Protein AF-A0AAV3XMI7-F1 (afdb_monomer_lite)

Organism: NCBI:txid2530354

Radius of gyration: 26.61 Å; chains: 1; bounding box: 62×33×85 Å

Foldseek 3Di:
DEAEDDAEDEEEQDEWEWEQEAEQWTWIDPDPVTYIYHRYQEYEYHQEEYEYEYAAPHDRQHAYEPDHYAYEDEDQRYQEEEEAEPQRNNYYPHAEYEHYPNYAYEYEEHQDEWEFEADEEQWTDIPNRHTYHRHLEYEYHAEEYEYAYAEPHDRPHAYEPDHYAYEDEQQNYQEEAEAEPQPNRYYNHAEYEHYPNYAYEYEYDLDAWEWEQADEQWTDIPVGHIYHPHQHYEQPAEEYEHADAPPHPRQHEYENDHYQYEDEAQRDQEEDEDEPQRHNHHDHNYYHHHPNYHYHYRYPPPPDD

pLDDT: mean 91.37, std 9.96, range [35.78, 98.81]

Secondary structure (DSSP, 8-state):
-EEE--SEEE--SS-EEEEEEETTEEEE-SSTT-EEEES--EEE--SS-EEEEEPTT----S-EE--SS--EEE-TT--S-EEEETTTS-EES--EEE--SSS-EEEEPPSS-EEEEEEETTEEEETTTEEEES--EEE--SS-EEEEEPTT----S-EE--SS--EEE-TT--S-EEEEGGG--EES--EEE--SSS-EEEE--SS--EEEEEETTEEEETTTEEEES--EEEEESS--EEEE-SS----S-EEEESS--EEE-TT--S-EEEETTT----S--EEE--SSS-EEEE-------

Sequence (305 aa):
MNIAGGATLVGSNRNADWTITGSNSGSIGGYPNGFTFNNIENLRGGTLDDNFVFNDGANWQGTIDGNRGTDTLNYSNFTSNLTVDLAALGATGIETVIGTTNATSTLIGSNTNNTWNLTGTNSGTVNNTLSFRNFQNLVGGTLDDNFVFNDGVNWGGTIAGNTGTDTLDYSAFTTALTVDISALGATGIELVIGTTNATSTLIGGNTNNTWNLAITNGVTLNNTLNFIQFQNLIGKLLDDNFICRNPMNWSGLIDGNIGNDTLDYSAFTIPVTIDLSTLNAVIIETIVGTNNATITLIAPDFNNT

Structure (mmCIF, N/CA/C/O backbone):
data_AF-A0AAV3XMI7-F1
#
_entry.id   AF-A0AAV3XMI7-F1
#
loop_
_atom_site.group_PDB
_atom_site.id
_atom_site.type_symbol
_atom_site.label_atom_id
_atom_site.label_alt_id
_atom_site.label_comp_id
_atom_site.label_asym_id
_atom_site.label_entity_id
_atom_site.label_seq_id
_atom_site.pdbx_PDB_ins_code
_atom_site.Cartn_x
_atom_site.Cartn_y
_atom_site.Cartn_z
_atom_site.occupancy
_atom_site.B_iso_or_equiv
_atom_site.auth_seq_id
_atom_site.auth_comp_id
_atom_site.auth_asym_id
_atom_site.auth_atom_id
_atom_site.pdbx_PDB_model_num
ATOM 1 N N . MET A 1 1 ? 25.914 4.568 -33.898 1.00 73.00 1 MET A N 1
ATOM 2 C CA . MET A 1 1 ? 25.368 3.338 -34.525 1.00 73.00 1 MET A CA 1
ATOM 3 C C . MET A 1 1 ? 23.904 3.241 -34.138 1.00 73.00 1 MET A C 1
ATOM 5 O O . MET A 1 1 ? 23.570 3.569 -33.008 1.00 73.00 1 MET A O 1
ATOM 9 N N . ASN A 1 2 ? 23.053 2.905 -35.105 1.00 81.75 2 ASN A N 1
ATOM 10 C CA . ASN A 1 2 ? 21.613 2.758 -34.920 1.00 81.75 2 ASN A CA 1
ATOM 11 C C . ASN A 1 2 ? 21.277 1.279 -35.106 1.00 81.75 2 ASN A C 1
ATOM 13 O O . ASN A 1 2 ? 21.675 0.702 -36.120 1.00 81.75 2 ASN A O 1
ATOM 17 N N . ILE A 1 3 ? 20.591 0.685 -34.136 1.00 80.88 3 ILE A N 1
ATOM 18 C CA . ILE A 1 3 ? 20.108 -0.693 -34.224 1.00 80.88 3 ILE A CA 1
ATOM 19 C C . ILE A 1 3 ? 18.628 -0.625 -34.597 1.00 80.88 3 ILE A C 1
ATOM 21 O O . ILE A 1 3 ? 17.844 0.028 -33.910 1.00 80.88 3 ILE A O 1
ATOM 25 N N . ALA A 1 4 ? 18.256 -1.253 -35.709 1.00 79.81 4 ALA A N 1
ATOM 26 C CA . ALA A 1 4 ? 16.889 -1.246 -36.212 1.00 79.81 4 ALA A CA 1
ATOM 27 C C . ALA A 1 4 ? 16.410 -2.675 -36.466 1.00 79.81 4 ALA A C 1
ATOM 29 O O . ALA A 1 4 ? 17.061 -3.419 -37.203 1.00 79.81 4 ALA A O 1
ATOM 30 N N . GLY A 1 5 ? 15.256 -3.016 -35.893 1.00 73.69 5 GLY A N 1
ATOM 31 C CA . GLY A 1 5 ? 14.672 -4.351 -35.980 1.00 73.69 5 GLY A CA 1
ATOM 32 C C . GLY A 1 5 ? 15.349 -5.366 -35.056 1.00 73.69 5 GLY A C 1
ATOM 33 O O . GLY A 1 5 ? 16.533 -5.264 -34.739 1.00 73.69 5 GLY A O 1
ATOM 34 N N . GLY A 1 6 ? 14.577 -6.363 -34.632 1.00 75.75 6 GLY A N 1
ATOM 35 C CA . GLY A 1 6 ? 15.030 -7.435 -33.750 1.00 75.75 6 GLY A CA 1
ATOM 36 C C . GLY A 1 6 ? 14.069 -7.657 -32.588 1.00 75.75 6 GLY A C 1
ATOM 37 O O . GLY A 1 6 ? 13.466 -6.718 -32.078 1.00 75.75 6 GLY A O 1
ATOM 38 N N . ALA A 1 7 ? 13.942 -8.915 -32.165 1.00 86.69 7 ALA A N 1
ATOM 39 C CA . ALA A 1 7 ? 13.085 -9.262 -31.038 1.00 86.69 7 ALA A CA 1
ATOM 40 C C . ALA A 1 7 ? 13.683 -8.784 -29.706 1.00 86.69 7 ALA A C 1
ATOM 42 O O . ALA A 1 7 ? 12.954 -8.278 -28.865 1.00 86.69 7 ALA A O 1
ATOM 43 N N . THR A 1 8 ? 15.000 -8.905 -29.503 1.00 94.00 8 THR A N 1
ATOM 44 C CA . THR A 1 8 ? 15.641 -8.577 -28.219 1.00 94.00 8 THR A CA 1
ATOM 45 C C . THR A 1 8 ? 16.960 -7.845 -28.422 1.00 94.00 8 THR A C 1
ATOM 47 O O . THR A 1 8 ? 17.812 -8.307 -29.183 1.00 94.00 8 THR A O 1
ATOM 50 N N . LEU A 1 9 ? 17.154 -6.740 -27.700 1.00 94.06 9 LEU A N 1
ATOM 51 C CA . LEU A 1 9 ? 18.440 -6.059 -27.576 1.00 94.06 9 LEU A CA 1
ATOM 52 C C . LEU A 1 9 ? 19.063 -6.375 -26.217 1.00 94.06 9 LEU A C 1
ATOM 54 O O . LEU A 1 9 ? 18.437 -6.155 -25.185 1.00 94.06 9 LEU A O 1
ATOM 58 N N . VAL A 1 10 ? 20.294 -6.885 -26.234 1.00 93.75 10 VAL A N 1
ATOM 59 C CA . VAL A 1 10 ? 21.039 -7.276 -25.031 1.00 93.75 10 VAL A CA 1
ATOM 60 C C . VAL A 1 10 ? 22.142 -6.255 -24.747 1.00 93.75 10 VAL A C 1
ATOM 62 O O . VAL A 1 10 ? 22.922 -5.920 -25.643 1.00 93.75 10 VAL A O 1
ATOM 65 N N . GLY A 1 11 ? 22.198 -5.769 -23.509 1.00 91.12 11 GLY A N 1
ATOM 66 C CA . GLY A 1 11 ? 23.229 -4.874 -22.995 1.00 91.12 11 GLY A CA 1
ATOM 67 C C . GLY A 1 11 ? 24.601 -5.530 -22.896 1.00 91.12 11 GLY A C 1
ATOM 68 O O . GLY A 1 11 ? 24.750 -6.749 -22.968 1.00 91.12 11 GLY A O 1
ATOM 69 N N . SER A 1 12 ? 25.639 -4.711 -22.723 1.00 88.81 12 SER A N 1
ATOM 70 C CA . SER A 1 12 ? 26.963 -5.235 -22.377 1.00 88.81 12 SER A CA 1
ATOM 71 C C . SER A 1 12 ? 27.066 -5.484 -20.874 1.00 88.81 12 SER A C 1
ATOM 73 O O . SER A 1 12 ? 26.299 -4.937 -20.097 1.00 88.81 12 SER A O 1
ATOM 75 N N . ASN A 1 13 ? 28.048 -6.281 -20.452 1.00 92.00 13 ASN A N 1
ATOM 76 C CA . ASN A 1 13 ? 28.285 -6.638 -19.048 1.00 92.00 13 ASN A CA 1
ATOM 77 C C . ASN A 1 13 ? 28.911 -5.478 -18.241 1.00 92.00 13 ASN A C 1
ATOM 79 O O . ASN A 1 13 ? 30.045 -5.583 -17.766 1.00 92.00 13 ASN A O 1
ATOM 83 N N . ARG A 1 14 ? 28.212 -4.342 -18.171 1.00 91.69 14 ARG A N 1
ATOM 84 C CA . ARG A 1 14 ? 28.596 -3.068 -17.545 1.00 91.69 14 ARG A CA 1
ATOM 85 C C . ARG A 1 14 ? 27.348 -2.352 -17.058 1.00 91.69 14 ARG A C 1
ATOM 87 O O . ARG A 1 14 ? 26.288 -2.582 -17.620 1.00 91.69 14 ARG A O 1
ATOM 94 N N . ASN A 1 15 ? 27.513 -1.425 -16.117 1.00 93.06 15 ASN A N 1
ATOM 95 C CA . ASN A 1 15 ? 26.416 -0.544 -15.745 1.00 93.06 15 ASN A CA 1
ATOM 96 C C . ASN A 1 15 ? 25.952 0.249 -16.973 1.00 93.06 15 ASN A C 1
ATOM 98 O O . ASN A 1 15 ? 26.791 0.838 -17.671 1.00 93.06 15 ASN A O 1
ATOM 102 N N . ALA A 1 16 ? 24.648 0.270 -17.231 1.00 93.25 16 ALA A N 1
ATOM 103 C CA . ALA A 1 16 ? 24.088 0.943 -18.395 1.00 93.25 16 ALA A CA 1
ATOM 104 C C . ALA A 1 16 ? 22.789 1.682 -18.063 1.00 93.25 16 ALA A C 1
ATOM 106 O O . ALA A 1 16 ? 21.904 1.164 -17.390 1.00 93.25 16 ALA A O 1
ATOM 107 N N . ASP A 1 17 ? 22.666 2.895 -18.602 1.00 94.50 17 ASP A N 1
ATOM 108 C CA . ASP A 1 17 ? 21.430 3.672 -18.560 1.00 94.50 17 ASP A CA 1
ATOM 109 C C . ASP A 1 17 ? 20.680 3.495 -19.882 1.00 94.50 17 ASP A C 1
ATOM 111 O O . ASP A 1 17 ? 21.136 3.945 -20.937 1.00 94.50 17 ASP A O 1
ATOM 115 N N . TRP A 1 18 ? 19.519 2.857 -19.837 1.00 95.88 18 TRP A N 1
ATOM 116 C CA . TRP A 1 18 ? 18.627 2.690 -20.977 1.00 95.88 18 TRP A CA 1
ATOM 117 C C . TRP A 1 18 ? 17.570 3.786 -20.934 1.00 95.88 18 TRP A C 1
ATOM 119 O O . TRP A 1 18 ? 16.670 3.754 -20.106 1.00 95.88 18 TRP A O 1
ATOM 129 N N . THR A 1 19 ? 17.654 4.772 -21.821 1.00 96.44 19 THR A N 1
ATOM 130 C CA . THR A 1 19 ? 16.617 5.800 -21.958 1.00 96.44 19 THR A CA 1
ATOM 131 C C . THR A 1 19 ? 15.552 5.326 -22.934 1.00 96.44 19 THR A C 1
ATOM 133 O O . THR A 1 19 ? 15.797 5.242 -24.137 1.00 96.44 19 THR A O 1
ATOM 136 N N . ILE A 1 20 ? 14.361 5.045 -22.424 1.00 96.81 20 ILE A N 1
ATOM 137 C CA . ILE A 1 20 ? 13.195 4.616 -23.188 1.00 96.81 20 ILE A CA 1
ATOM 138 C C . ILE A 1 20 ? 12.395 5.862 -23.561 1.00 96.81 20 ILE A C 1
ATOM 140 O O . ILE A 1 20 ? 11.840 6.552 -22.706 1.00 96.81 20 ILE A O 1
ATOM 144 N N . THR A 1 21 ? 12.355 6.173 -24.855 1.00 94.81 21 THR A N 1
ATOM 145 C CA . THR A 1 21 ? 11.757 7.415 -25.376 1.00 94.81 21 THR A CA 1
ATOM 146 C C . THR A 1 21 ? 10.340 7.229 -25.906 1.00 94.81 21 THR A C 1
ATOM 148 O O . THR A 1 21 ? 9.654 8.205 -26.188 1.00 94.81 21 THR A O 1
ATOM 151 N N . GLY A 1 22 ? 9.913 5.984 -26.090 1.00 92.06 22 GLY A N 1
ATOM 152 C CA . GLY A 1 22 ? 8.641 5.625 -26.698 1.00 92.06 22 GLY A CA 1
ATOM 153 C C . GLY A 1 22 ? 8.560 4.121 -26.914 1.00 92.06 22 GLY A C 1
ATOM 154 O O . GLY A 1 22 ? 9.475 3.382 -26.542 1.00 92.06 22 GLY A O 1
ATOM 155 N N . SER A 1 23 ? 7.486 3.662 -27.546 1.00 91.19 23 SER A N 1
ATOM 156 C CA . SER A 1 23 ? 7.305 2.238 -27.824 1.00 91.19 23 SER A CA 1
ATOM 157 C C . SER A 1 23 ? 8.428 1.702 -28.708 1.00 91.19 23 SER A C 1
ATOM 159 O O . SER A 1 23 ? 8.693 2.234 -29.786 1.00 91.19 23 SER A O 1
ATOM 161 N N . ASN A 1 24 ? 9.090 0.645 -28.235 1.00 92.75 24 ASN A N 1
ATOM 162 C CA . ASN A 1 24 ? 10.130 -0.092 -28.952 1.00 92.75 24 ASN A CA 1
ATOM 163 C C . ASN A 1 24 ? 11.316 0.776 -29.420 1.00 92.75 24 ASN A C 1
ATOM 165 O O . ASN A 1 24 ? 11.987 0.450 -30.406 1.00 92.75 24 ASN A O 1
ATOM 169 N N . SER A 1 25 ? 11.566 1.905 -28.747 1.00 94.38 25 SER A N 1
ATOM 170 C CA . SER A 1 25 ? 12.594 2.877 -29.128 1.00 94.38 25 SER A CA 1
ATOM 171 C C . SER A 1 25 ? 13.290 3.498 -27.922 1.00 94.38 25 SER A C 1
ATOM 173 O O . SER A 1 25 ? 12.676 3.694 -26.869 1.00 94.38 25 SER A O 1
ATOM 175 N N . GLY A 1 26 ? 14.556 3.857 -28.097 1.00 95.25 26 GLY A N 1
ATOM 176 C CA . GLY A 1 26 ? 15.320 4.522 -27.056 1.00 95.25 26 GLY A CA 1
ATOM 177 C C . GLY A 1 26 ? 16.802 4.637 -27.370 1.00 95.25 26 GLY A C 1
ATOM 178 O O . GLY A 1 26 ? 17.240 4.537 -28.521 1.00 95.25 26 GLY A O 1
ATOM 179 N N . SER A 1 27 ? 17.588 4.845 -26.323 1.00 94.06 27 SER A N 1
ATOM 180 C CA . SER A 1 27 ? 19.044 4.887 -26.388 1.00 94.06 27 SER A CA 1
ATOM 181 C C . SER A 1 27 ? 19.690 4.221 -25.185 1.00 94.06 27 SER A C 1
ATOM 183 O O . SER A 1 27 ? 19.102 4.179 -24.112 1.00 94.06 27 SER A O 1
ATOM 185 N N . ILE A 1 28 ? 20.925 3.757 -25.353 1.00 92.56 28 ILE A N 1
ATOM 186 C CA . ILE A 1 28 ? 21.744 3.201 -24.275 1.00 92.56 28 ILE A CA 1
ATOM 187 C C . ILE A 1 28 ? 22.943 4.123 -24.037 1.00 92.56 28 ILE A C 1
ATOM 189 O O . ILE A 1 28 ? 23.732 4.387 -24.956 1.00 92.56 28 ILE A O 1
ATOM 193 N N . GLY A 1 29 ? 23.058 4.621 -22.808 1.00 86.19 29 GLY A N 1
ATOM 194 C CA . GLY A 1 29 ? 24.201 5.352 -22.269 1.00 86.19 29 GLY A CA 1
ATOM 195 C C . GLY A 1 29 ? 25.353 4.424 -21.863 1.00 86.19 29 GLY A C 1
ATOM 196 O O . GLY A 1 29 ? 25.328 3.224 -22.115 1.00 86.19 29 GLY A O 1
ATOM 197 N N . GLY A 1 30 ? 26.417 4.977 -21.274 1.00 73.12 30 GLY A N 1
ATOM 198 C CA . GLY A 1 30 ? 27.577 4.188 -20.815 1.00 73.12 30 GLY A CA 1
ATOM 199 C C . GLY A 1 30 ? 28.589 3.794 -21.906 1.00 73.12 30 GLY A C 1
ATOM 200 O O . GLY A 1 30 ? 29.635 3.215 -21.604 1.00 73.12 30 GLY A O 1
ATOM 201 N N . TYR A 1 31 ? 28.340 4.169 -23.166 1.00 72.19 31 TYR A N 1
ATOM 202 C CA . TYR A 1 31 ? 29.283 4.028 -24.283 1.00 72.19 31 TYR A CA 1
ATOM 203 C C . TYR A 1 31 ? 29.785 5.403 -24.748 1.00 72.19 31 TYR A C 1
ATOM 205 O O . TYR A 1 31 ? 28.991 6.344 -24.760 1.00 72.19 31 TYR A O 1
ATOM 213 N N . PRO A 1 32 ? 31.042 5.538 -25.226 1.00 71.56 32 PRO A N 1
ATOM 214 C CA . PRO A 1 32 ? 31.633 6.828 -25.613 1.00 71.56 32 PRO A CA 1
ATOM 215 C C . PRO A 1 32 ? 30.820 7.663 -26.611 1.00 71.56 32 PRO A C 1
ATOM 217 O O . PRO A 1 32 ? 30.981 8.875 -26.653 1.00 71.56 32 PRO A O 1
ATOM 220 N N . ASN A 1 33 ? 29.960 7.025 -27.411 1.00 73.25 33 ASN A N 1
ATOM 221 C CA . ASN A 1 33 ? 29.118 7.697 -28.401 1.00 73.25 33 ASN A CA 1
ATOM 222 C C . ASN A 1 33 ? 27.612 7.459 -28.197 1.00 73.25 33 ASN A C 1
ATOM 224 O O . ASN A 1 33 ? 26.825 7.968 -28.992 1.00 73.25 33 ASN A O 1
ATOM 228 N N . GLY A 1 34 ? 27.220 6.670 -27.185 1.00 76.38 34 GLY A N 1
ATOM 229 C CA . GLY A 1 34 ? 25.863 6.127 -27.052 1.00 76.38 34 GLY A CA 1
ATOM 230 C C . GLY A 1 34 ? 25.386 5.359 -28.295 1.00 76.38 34 GLY A C 1
ATOM 231 O O . GLY A 1 34 ? 25.993 5.403 -29.370 1.00 76.38 34 GLY A O 1
ATOM 232 N N . PHE A 1 35 ? 24.274 4.640 -28.177 1.00 86.25 35 PHE A N 1
ATOM 233 C CA . PHE A 1 35 ? 23.603 4.056 -29.343 1.00 86.25 35 PHE A CA 1
ATOM 234 C C . PHE A 1 35 ? 22.094 4.188 -29.207 1.00 86.25 35 PHE A C 1
ATOM 236 O O . PHE A 1 35 ? 21.560 4.044 -28.113 1.00 86.25 35 PHE A O 1
ATOM 243 N N . THR A 1 36 ? 21.418 4.463 -30.321 1.00 92.81 36 THR A N 1
ATOM 244 C CA . THR A 1 36 ? 19.954 4.489 -30.408 1.00 92.81 36 THR A CA 1
ATOM 245 C C . THR A 1 36 ? 19.443 3.152 -30.926 1.00 92.81 36 THR A C 1
ATOM 247 O O . THR A 1 36 ? 20.087 2.524 -31.775 1.00 92.81 36 THR A O 1
ATOM 250 N N . PHE A 1 37 ? 18.268 2.742 -30.464 1.00 93.38 37 PHE A N 1
ATOM 251 C CA . PHE A 1 37 ? 17.563 1.570 -30.960 1.00 93.38 37 PHE A CA 1
ATOM 252 C C . PHE A 1 37 ? 16.122 1.921 -31.332 1.00 93.38 37 PHE A C 1
ATOM 254 O O . PHE A 1 37 ? 15.498 2.774 -30.704 1.00 93.38 37 PHE A O 1
ATOM 261 N N . ASN A 1 38 ? 15.606 1.277 -32.378 1.00 94.06 38 ASN A N 1
ATOM 262 C CA . ASN A 1 38 ? 14.237 1.445 -32.866 1.00 94.06 38 ASN A CA 1
ATOM 263 C C . ASN A 1 38 ? 13.678 0.099 -33.337 1.00 94.06 38 ASN A C 1
ATOM 265 O O . ASN A 1 38 ? 14.414 -0.715 -33.902 1.00 94.06 38 ASN A O 1
ATOM 269 N N . ASN A 1 39 ? 12.369 -0.101 -33.179 1.00 93.56 39 ASN A N 1
ATOM 270 C CA . ASN A 1 39 ? 11.686 -1.358 -33.496 1.00 93.56 39 ASN A CA 1
ATOM 271 C C . ASN A 1 39 ? 12.336 -2.567 -32.796 1.00 93.56 39 ASN A C 1
ATOM 273 O O . ASN A 1 39 ? 12.554 -3.601 -33.426 1.00 93.56 39 ASN A O 1
ATOM 277 N N . ILE A 1 40 ? 12.682 -2.399 -31.516 1.00 94.75 40 ILE A N 1
ATOM 278 C CA . ILE A 1 40 ? 13.143 -3.472 -30.629 1.00 94.75 40 ILE A CA 1
ATOM 279 C C . ILE A 1 40 ? 12.030 -3.790 -29.645 1.00 94.75 40 ILE A C 1
ATOM 281 O O . ILE A 1 40 ? 11.604 -2.906 -28.911 1.00 94.75 40 ILE A O 1
ATOM 285 N N . GLU A 1 41 ? 11.572 -5.035 -29.629 1.00 93.38 41 GLU A N 1
ATOM 286 C CA . GLU A 1 41 ? 10.440 -5.439 -28.788 1.00 93.38 41 GLU A CA 1
ATOM 287 C C . GLU A 1 41 ? 10.858 -5.646 -27.329 1.00 93.38 41 GLU A C 1
ATOM 289 O O . GLU A 1 41 ? 10.179 -5.179 -26.424 1.00 93.38 41 GLU A O 1
ATOM 294 N N . ASN A 1 42 ? 11.997 -6.296 -27.088 1.00 94.75 42 ASN A N 1
ATOM 295 C CA . ASN A 1 42 ? 12.426 -6.697 -25.750 1.00 94.75 42 ASN A CA 1
ATOM 296 C C . ASN A 1 42 ? 13.809 -6.137 -25.410 1.00 94.75 42 ASN A C 1
ATOM 298 O O . ASN A 1 42 ? 14.704 -6.097 -26.260 1.00 94.75 42 ASN A O 1
ATOM 302 N N . LEU A 1 43 ? 14.009 -5.769 -24.148 1.00 95.88 43 LEU A N 1
ATOM 303 C CA . LEU A 1 43 ? 15.308 -5.357 -23.619 1.00 95.88 43 LEU A CA 1
ATOM 304 C C . LEU A 1 43 ? 15.820 -6.409 -22.646 1.00 95.88 43 LEU A C 1
ATOM 306 O O . LEU A 1 43 ? 15.054 -6.972 -21.866 1.00 95.88 43 LEU A O 1
ATOM 310 N N . ARG A 1 44 ? 17.126 -6.652 -22.684 1.00 96.38 44 ARG A N 1
ATOM 311 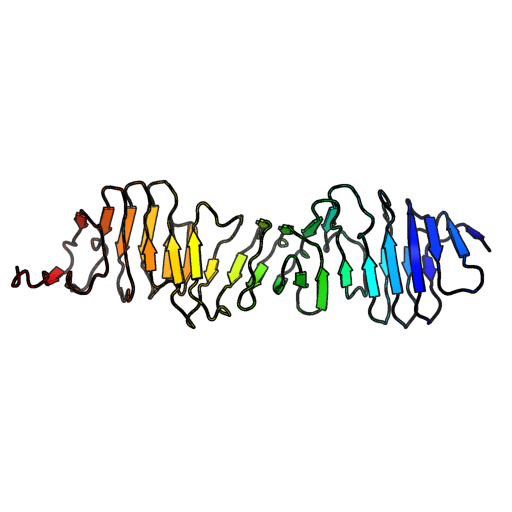C CA . ARG A 1 44 ? 17.824 -7.430 -21.670 1.00 96.38 44 ARG A CA 1
ATOM 312 C C . ARG A 1 44 ? 19.082 -6.693 -21.230 1.00 96.38 44 ARG A C 1
ATOM 314 O O . ARG A 1 44 ? 19.887 -6.314 -22.077 1.00 96.38 44 ARG A O 1
ATOM 321 N N . GLY A 1 45 ? 19.251 -6.527 -19.929 1.00 95.94 45 GLY A N 1
ATOM 322 C CA . GLY A 1 45 ? 20.438 -5.984 -19.289 1.00 95.94 45 GLY A CA 1
ATOM 323 C C . GLY A 1 45 ? 21.680 -6.863 -19.451 1.00 95.94 45 GLY A C 1
ATOM 324 O O . GLY A 1 45 ? 21.667 -7.947 -20.052 1.00 95.94 45 GLY A O 1
ATOM 325 N N . GLY A 1 46 ? 22.785 -6.352 -18.930 1.00 95.31 46 GLY A N 1
ATOM 326 C CA . GLY A 1 46 ? 24.072 -7.014 -18.845 1.00 95.31 46 GLY A CA 1
ATOM 327 C C . GLY A 1 46 ? 24.183 -7.946 -17.641 1.00 95.31 46 GLY A C 1
ATOM 328 O O . GLY A 1 46 ? 23.302 -8.749 -17.350 1.00 95.31 46 GLY A O 1
ATOM 329 N N . THR A 1 47 ? 25.345 -7.913 -16.988 1.00 96.44 47 THR A N 1
ATOM 330 C CA . THR A 1 47 ? 25.612 -8.663 -15.746 1.00 96.44 47 THR A CA 1
ATOM 331 C C . THR A 1 47 ? 25.902 -7.756 -14.550 1.00 96.44 47 THR A C 1
ATOM 333 O O . THR A 1 47 ? 26.371 -8.245 -13.521 1.00 96.44 47 THR A O 1
ATOM 336 N N . LEU A 1 48 ? 25.765 -6.449 -14.742 1.00 96.00 48 LEU A N 1
ATOM 337 C CA . LEU A 1 48 ? 25.971 -5.389 -13.761 1.00 96.00 48 LEU A CA 1
ATOM 338 C C . LEU A 1 48 ? 24.761 -4.454 -13.849 1.00 96.00 48 LEU A C 1
ATOM 340 O O . LEU A 1 48 ? 24.024 -4.542 -14.814 1.00 96.00 48 LEU A O 1
ATOM 344 N N . ASP A 1 49 ? 24.618 -3.549 -12.888 1.00 96.25 49 ASP A N 1
ATOM 345 C CA . ASP A 1 49 ? 23.419 -2.728 -12.686 1.00 96.25 49 ASP A CA 1
ATOM 346 C C . ASP A 1 49 ? 22.940 -1.967 -13.940 1.00 96.25 49 ASP A C 1
ATOM 348 O O . ASP A 1 49 ? 23.606 -1.044 -14.428 1.00 96.25 49 ASP A O 1
ATOM 352 N N . ASP A 1 50 ? 21.746 -2.299 -14.419 1.00 97.19 50 ASP A N 1
ATOM 353 C CA . ASP A 1 50 ? 21.057 -1.639 -15.519 1.00 97.19 50 ASP A CA 1
ATOM 354 C C . ASP A 1 50 ? 19.917 -0.741 -15.011 1.00 97.19 50 ASP A C 1
ATOM 356 O O . ASP A 1 50 ? 19.062 -1.129 -14.214 1.00 97.19 50 ASP A O 1
ATOM 360 N N . ASN A 1 51 ? 19.864 0.491 -15.510 1.00 97.06 51 ASN A N 1
ATOM 361 C CA . ASN A 1 51 ? 18.845 1.473 -15.153 1.00 97.06 51 ASN A CA 1
ATOM 362 C C . ASN A 1 51 ? 17.998 1.826 -16.382 1.00 97.06 51 ASN A C 1
ATOM 364 O O . ASN A 1 51 ? 18.440 2.541 -17.283 1.00 97.06 51 ASN A O 1
ATOM 368 N N . PHE A 1 52 ? 16.766 1.328 -16.416 1.00 97.75 52 PHE A N 1
ATOM 369 C CA . PHE A 1 52 ? 15.789 1.569 -17.472 1.00 97.75 52 PHE A CA 1
ATOM 370 C C . PHE A 1 52 ? 14.962 2.814 -17.147 1.00 97.75 52 PHE A C 1
ATOM 372 O O . PHE A 1 52 ? 13.986 2.764 -16.401 1.00 97.75 52 PHE A O 1
ATOM 379 N N . VAL A 1 53 ? 15.372 3.952 -17.702 1.00 97.69 53 VAL A N 1
ATOM 380 C CA . VAL A 1 53 ? 14.759 5.268 -17.502 1.00 97.69 53 VAL A CA 1
ATOM 381 C C . VAL A 1 53 ? 13.694 5.523 -18.558 1.00 97.69 53 VAL A C 1
ATOM 383 O O . VAL A 1 53 ? 14.000 5.661 -19.742 1.00 97.69 53 VAL A O 1
ATOM 386 N N . PHE A 1 54 ? 12.446 5.661 -18.131 1.00 97.56 54 PHE A N 1
ATOM 387 C CA . PHE A 1 54 ? 11.325 5.975 -19.005 1.00 97.56 54 PHE A CA 1
ATOM 388 C C . PHE A 1 54 ? 11.118 7.486 -19.074 1.00 97.56 54 PHE A C 1
ATOM 390 O O . PHE A 1 54 ? 10.910 8.144 -18.053 1.00 97.56 54 PHE A O 1
ATOM 397 N N . ASN A 1 55 ? 11.163 8.049 -20.281 1.00 97.12 55 ASN A N 1
ATOM 398 C CA . ASN A 1 55 ? 10.775 9.439 -20.504 1.00 97.12 55 ASN A CA 1
ATOM 399 C C . ASN A 1 55 ? 9.263 9.622 -20.347 1.00 97.12 55 ASN A C 1
ATOM 401 O O . ASN A 1 55 ? 8.496 8.664 -20.418 1.00 97.12 55 ASN A O 1
ATOM 405 N N . ASP A 1 56 ? 8.837 10.871 -20.167 1.00 96.56 56 ASP A N 1
ATOM 406 C CA . ASP A 1 56 ? 7.420 11.198 -20.040 1.00 96.56 56 ASP A CA 1
ATOM 407 C C . ASP A 1 56 ? 6.604 10.668 -21.231 1.00 96.56 56 ASP A C 1
ATOM 409 O O . ASP A 1 56 ? 6.963 10.877 -22.393 1.00 96.56 56 ASP A O 1
ATOM 413 N N . GLY A 1 57 ? 5.525 9.943 -20.933 1.00 90.94 57 GLY A N 1
ATOM 414 C CA . GLY A 1 57 ? 4.659 9.310 -21.932 1.00 90.94 57 GLY A CA 1
ATOM 415 C C . GLY A 1 57 ? 5.238 8.071 -22.629 1.00 90.94 57 GLY A C 1
ATOM 416 O O . GLY A 1 57 ? 4.589 7.531 -23.528 1.00 90.94 57 GLY A O 1
ATOM 417 N N . ALA A 1 58 ? 6.428 7.592 -22.250 1.00 93.94 58 ALA A N 1
ATOM 418 C CA . ALA A 1 58 ? 6.976 6.361 -22.807 1.00 93.94 58 ALA A CA 1
ATOM 419 C C . ALA A 1 58 ? 6.115 5.149 -22.413 1.00 93.94 58 ALA A C 1
ATOM 421 O O . ALA A 1 58 ? 5.838 4.924 -21.240 1.00 93.94 58 ALA A O 1
ATOM 422 N N . ASN A 1 59 ? 5.720 4.339 -23.396 1.00 86.81 59 ASN A N 1
ATOM 423 C CA . ASN A 1 59 ? 4.940 3.121 -23.179 1.00 86.81 59 ASN A CA 1
ATOM 424 C C . ASN A 1 59 ? 5.677 1.921 -23.782 1.00 86.81 59 ASN A C 1
ATOM 426 O O . ASN A 1 59 ? 5.747 1.799 -25.012 1.00 86.81 59 ASN A O 1
ATOM 430 N N . TRP A 1 60 ? 6.242 1.064 -22.930 1.00 90.81 60 TRP A N 1
ATOM 431 C CA . TRP A 1 60 ? 6.945 -0.149 -23.345 1.00 90.81 60 TRP A CA 1
ATOM 432 C C . TRP A 1 60 ? 6.014 -1.357 -23.249 1.00 90.81 60 TRP A C 1
ATOM 434 O O . TRP A 1 60 ? 5.468 -1.624 -22.186 1.00 90.81 60 TRP A O 1
ATOM 444 N N . GLN A 1 61 ? 5.819 -2.068 -24.361 1.00 85.94 61 GLN A N 1
ATOM 445 C CA . GLN A 1 61 ? 4.859 -3.178 -24.439 1.00 85.94 61 GLN A CA 1
ATOM 446 C C . GLN A 1 61 ? 5.508 -4.566 -24.437 1.00 85.94 61 GLN A C 1
ATOM 448 O O . GLN A 1 61 ? 4.811 -5.551 -24.208 1.00 85.94 61 GLN A O 1
ATOM 453 N N . GLY A 1 62 ? 6.805 -4.667 -24.742 1.00 90.12 62 GLY A N 1
ATOM 454 C CA . GLY A 1 62 ? 7.525 -5.938 -24.665 1.00 90.12 62 GLY A CA 1
ATOM 455 C C . GLY A 1 62 ? 8.150 -6.171 -23.293 1.00 90.12 62 GLY A C 1
ATOM 456 O O . GLY A 1 62 ? 7.835 -5.479 -22.328 1.00 90.12 62 GLY A O 1
ATOM 457 N N . THR A 1 63 ? 9.053 -7.145 -23.196 1.00 94.12 63 THR A N 1
ATOM 458 C CA . THR A 1 63 ? 9.657 -7.528 -21.913 1.00 94.12 63 THR A CA 1
ATOM 459 C C . THR A 1 63 ? 10.920 -6.730 -21.605 1.00 94.12 63 THR A C 1
ATOM 461 O O . THR A 1 63 ? 11.662 -6.342 -22.515 1.00 94.12 63 THR A O 1
ATOM 464 N N . ILE A 1 64 ? 11.207 -6.552 -20.316 1.00 96.62 64 ILE A N 1
ATOM 465 C CA . ILE A 1 64 ? 12.479 -6.013 -19.817 1.00 96.62 64 ILE A CA 1
ATOM 466 C C . ILE A 1 64 ? 13.079 -7.021 -18.837 1.00 96.62 64 ILE A C 1
ATOM 468 O O . ILE A 1 64 ? 12.484 -7.311 -17.810 1.00 96.62 64 ILE A O 1
ATOM 472 N N . ASP A 1 65 ? 14.254 -7.557 -19.144 1.00 97.38 65 ASP A N 1
ATOM 473 C CA . ASP A 1 65 ? 14.981 -8.481 -18.268 1.00 97.38 65 ASP A CA 1
ATOM 474 C C . ASP A 1 65 ? 16.258 -7.812 -17.748 1.00 97.38 65 ASP A C 1
ATOM 476 O O . ASP A 1 65 ? 17.187 -7.636 -18.528 1.00 97.38 65 ASP A O 1
ATOM 480 N N . GLY A 1 66 ? 16.341 -7.437 -16.469 1.00 97.19 66 GLY A N 1
ATOM 481 C CA . GLY A 1 66 ? 17.571 -6.869 -15.888 1.00 97.19 66 GLY A CA 1
ATOM 482 C C . GLY A 1 66 ? 18.725 -7.876 -15.809 1.00 97.19 66 GLY A C 1
ATOM 483 O O . GLY A 1 66 ? 19.891 -7.504 -15.896 1.00 97.19 66 GLY A O 1
ATOM 484 N N . ASN A 1 67 ? 18.413 -9.179 -15.854 1.00 97.50 67 ASN A N 1
ATOM 485 C CA . ASN A 1 67 ? 19.365 -10.287 -15.843 1.00 97.50 67 ASN A CA 1
ATOM 486 C C . ASN A 1 67 ? 20.129 -10.434 -14.513 1.00 97.50 67 ASN A C 1
ATOM 488 O O . ASN A 1 67 ? 19.663 -11.152 -13.630 1.00 97.50 67 ASN A O 1
ATOM 492 N N . ARG A 1 68 ? 21.329 -9.865 -14.373 1.00 96.75 68 ARG A N 1
ATOM 493 C CA . ARG A 1 68 ? 22.086 -9.891 -13.109 1.00 96.75 68 ARG A CA 1
ATOM 494 C C . ARG A 1 68 ? 22.528 -8.477 -12.806 1.00 96.75 68 ARG A C 1
ATOM 496 O O . ARG A 1 68 ? 23.074 -7.829 -13.686 1.00 96.75 68 ARG A O 1
ATOM 503 N N . GLY A 1 69 ? 22.539 -8.140 -11.530 1.00 96.62 69 GLY A N 1
ATOM 504 C CA . GLY A 1 69 ? 22.905 -6.809 -11.081 1.00 96.62 69 GLY A CA 1
ATOM 505 C C . GLY A 1 69 ? 21.885 -6.367 -10.052 1.00 96.62 69 GLY A C 1
ATOM 506 O O . GLY A 1 69 ? 21.152 -7.195 -9.514 1.00 96.62 69 GLY A O 1
ATOM 507 N N . THR A 1 70 ? 21.906 -5.083 -9.731 1.00 97.25 70 THR A N 1
ATOM 508 C CA . THR A 1 70 ? 20.770 -4.395 -9.124 1.00 97.25 70 THR A CA 1
ATOM 509 C C . THR A 1 70 ? 20.138 -3.519 -10.189 1.00 97.25 70 THR A C 1
ATOM 511 O O . THR A 1 70 ? 20.624 -2.424 -10.477 1.00 97.25 70 THR A O 1
ATOM 514 N N . ASP A 1 71 ? 19.050 -4.003 -10.762 1.00 98.25 71 ASP A N 1
ATOM 515 C CA . ASP A 1 71 ? 18.433 -3.420 -11.937 1.00 98.25 71 ASP A CA 1
ATOM 516 C C . ASP A 1 71 ? 17.213 -2.579 -11.551 1.00 98.25 71 ASP A C 1
ATOM 518 O O . ASP A 1 71 ? 16.476 -2.870 -10.600 1.00 98.25 71 ASP A O 1
ATOM 522 N N . THR A 1 72 ? 17.023 -1.467 -12.259 1.00 98.50 72 THR A N 1
ATOM 523 C CA . THR A 1 72 ? 16.039 -0.442 -11.898 1.00 98.50 72 THR A CA 1
ATOM 524 C C . THR A 1 72 ? 15.113 -0.112 -13.057 1.00 98.50 72 THR A C 1
ATOM 526 O O . THR A 1 72 ? 15.569 0.250 -14.137 1.00 98.50 72 THR A O 1
ATOM 529 N N . LEU A 1 73 ? 13.803 -0.122 -12.805 1.00 98.25 73 LEU A N 1
ATOM 530 C CA . LEU A 1 73 ? 12.826 0.570 -13.646 1.00 98.25 73 LEU A CA 1
ATOM 531 C C . LEU A 1 73 ? 12.565 1.958 -13.065 1.00 98.25 73 LEU A C 1
ATOM 533 O O . LEU A 1 73 ? 12.077 2.096 -11.941 1.00 98.25 73 LEU A O 1
ATOM 537 N N . ASN A 1 74 ? 12.894 2.996 -13.824 1.00 98.38 74 ASN A N 1
ATOM 538 C CA . ASN A 1 74 ? 12.842 4.371 -13.362 1.00 98.38 74 ASN A CA 1
ATOM 539 C C . ASN A 1 74 ? 11.845 5.205 -14.175 1.00 98.38 74 ASN A C 1
ATOM 541 O O . ASN A 1 74 ? 12.123 5.616 -15.301 1.00 98.38 74 ASN A O 1
ATOM 545 N N . TYR A 1 75 ? 10.703 5.507 -13.561 1.00 98.19 75 TYR A N 1
ATOM 546 C CA . TYR A 1 75 ? 9.631 6.329 -14.120 1.00 98.19 75 TYR A CA 1
ATOM 547 C C . TYR A 1 75 ? 9.649 7.773 -13.590 1.00 98.19 75 TYR A C 1
ATOM 549 O O . TYR A 1 75 ? 8.660 8.493 -13.723 1.00 98.19 75 TYR A O 1
ATOM 557 N N . SER A 1 76 ? 10.757 8.236 -12.994 1.00 98.19 76 SER A N 1
ATOM 558 C CA . SER A 1 76 ? 10.838 9.553 -12.341 1.00 98.19 76 SER A CA 1
ATOM 559 C C . SER A 1 76 ? 10.489 10.737 -13.249 1.00 98.19 76 SER A C 1
ATOM 561 O O . SER A 1 76 ? 10.139 11.806 -12.755 1.00 98.19 76 SER A O 1
ATOM 563 N N . ASN A 1 77 ? 10.601 10.563 -14.569 1.00 97.69 77 ASN A N 1
ATOM 564 C CA . ASN A 1 77 ? 10.353 11.617 -15.552 1.00 97.69 77 ASN A CA 1
ATOM 565 C C . ASN A 1 77 ? 8.876 11.757 -15.944 1.00 97.69 77 ASN A C 1
ATOM 567 O O . ASN A 1 77 ? 8.548 12.688 -16.675 1.00 97.69 77 ASN A O 1
ATOM 571 N N . PHE A 1 78 ? 7.989 10.869 -15.487 1.00 97.75 78 PHE A N 1
ATOM 572 C CA . PHE A 1 78 ? 6.563 10.963 -15.800 1.00 97.75 78 PHE A CA 1
ATOM 573 C C . PHE A 1 78 ? 5.957 12.221 -15.178 1.00 97.75 78 PHE A C 1
ATOM 575 O O . PHE A 1 78 ? 6.244 12.549 -14.026 1.00 97.75 78 PHE A O 1
ATOM 582 N N . THR A 1 79 ? 5.099 12.911 -15.924 1.00 97.69 79 THR A N 1
ATOM 583 C CA . THR A 1 79 ? 4.359 14.099 -15.461 1.00 97.69 79 THR A CA 1
ATOM 584 C C . THR A 1 79 ? 2.863 13.839 -15.278 1.00 97.69 79 THR A C 1
ATOM 586 O O . THR A 1 79 ? 2.143 14.678 -14.742 1.00 97.69 79 THR A O 1
ATOM 589 N N . SER A 1 80 ? 2.398 12.661 -15.693 1.00 97.06 80 SER A N 1
ATOM 590 C CA . SER A 1 80 ? 1.025 12.180 -15.531 1.00 97.06 80 SER A CA 1
ATOM 591 C C . SER A 1 80 ? 0.953 11.039 -14.516 1.00 97.06 80 SER A C 1
ATOM 593 O O . SER A 1 80 ? 1.979 10.478 -14.127 1.00 97.06 80 SER A O 1
ATOM 595 N N . ASN A 1 81 ? -0.265 10.711 -14.071 1.00 97.12 81 ASN A N 1
ATOM 596 C CA . ASN A 1 81 ? -0.479 9.630 -13.113 1.00 97.12 81 ASN A CA 1
ATOM 597 C C . ASN A 1 81 ? 0.076 8.311 -13.659 1.00 97.12 81 ASN A C 1
ATOM 599 O O . ASN A 1 81 ? -0.250 7.897 -14.772 1.00 97.12 81 ASN A O 1
ATOM 603 N N . LEU A 1 82 ? 0.882 7.646 -12.842 1.00 97.50 82 LEU A N 1
ATOM 604 C CA . LEU A 1 82 ? 1.554 6.401 -13.172 1.00 97.50 82 LEU A CA 1
ATOM 605 C C . LEU A 1 82 ? 0.861 5.239 -12.461 1.00 97.50 82 LEU A C 1
ATOM 607 O O . LEU A 1 82 ? 0.565 5.309 -11.269 1.00 97.50 82 LEU A O 1
ATOM 611 N N . THR A 1 83 ? 0.638 4.145 -13.180 1.00 97.19 83 THR A N 1
ATOM 612 C CA . THR A 1 83 ? 0.276 2.853 -12.588 1.00 97.19 83 THR A CA 1
ATOM 613 C C . THR A 1 83 ? 1.283 1.819 -13.059 1.00 97.19 83 THR A C 1
ATOM 615 O O . THR A 1 83 ? 1.483 1.663 -14.261 1.00 97.19 83 THR A O 1
ATOM 618 N N . VAL A 1 84 ? 1.919 1.138 -12.110 1.00 97.12 84 VAL A N 1
ATOM 619 C CA . VAL A 1 84 ? 2.811 0.008 -12.363 1.00 97.12 84 VAL A CA 1
ATOM 620 C C . VAL A 1 84 ? 2.158 -1.225 -11.762 1.00 97.12 84 VAL A C 1
ATOM 622 O O . VAL A 1 84 ? 1.970 -1.293 -10.552 1.00 97.12 84 VAL A O 1
ATOM 625 N N . ASP A 1 85 ? 1.805 -2.185 -12.607 1.00 96.56 85 ASP A N 1
ATOM 626 C CA . ASP A 1 85 ? 1.224 -3.461 -12.196 1.00 96.56 85 ASP A CA 1
ATOM 627 C C . ASP A 1 85 ? 2.281 -4.555 -12.299 1.00 96.56 85 ASP A C 1
ATOM 629 O O . ASP A 1 85 ? 2.670 -4.918 -13.405 1.00 96.56 85 ASP A O 1
ATOM 633 N N . LEU A 1 86 ? 2.751 -5.075 -11.161 1.00 95.19 86 LEU A N 1
ATOM 634 C CA . LEU A 1 86 ? 3.813 -6.083 -11.123 1.00 95.19 86 LEU A CA 1
ATOM 635 C C . LEU A 1 86 ? 3.404 -7.414 -11.772 1.00 95.19 86 LEU A C 1
ATOM 637 O O . LEU A 1 86 ? 4.276 -8.116 -12.282 1.00 95.19 86 LEU A O 1
ATOM 641 N N . ALA A 1 87 ? 2.112 -7.755 -11.800 1.00 93.19 87 ALA A N 1
ATOM 642 C CA . ALA A 1 87 ? 1.623 -8.953 -12.480 1.00 93.19 87 ALA A CA 1
ATOM 643 C C . ALA A 1 87 ? 1.609 -8.785 -14.010 1.00 93.19 87 ALA A C 1
ATOM 645 O O . ALA A 1 87 ? 1.792 -9.763 -14.739 1.00 93.19 87 ALA A O 1
ATOM 646 N N . ALA A 1 88 ? 1.406 -7.557 -14.499 1.00 91.94 88 ALA A N 1
ATOM 647 C CA . ALA A 1 88 ? 1.314 -7.238 -15.927 1.00 91.94 88 ALA A CA 1
ATOM 648 C C . ALA A 1 88 ? 2.584 -6.597 -16.521 1.00 91.94 88 ALA A C 1
ATOM 650 O O . ALA A 1 88 ? 2.668 -6.425 -17.736 1.00 91.94 88 ALA A O 1
ATOM 651 N N . LEU A 1 89 ? 3.573 -6.256 -15.691 1.00 86.44 89 LEU A N 1
ATOM 652 C CA . LEU A 1 89 ? 4.750 -5.466 -16.068 1.00 86.44 89 LEU A CA 1
ATOM 653 C C . LEU A 1 89 ? 5.616 -6.116 -17.154 1.00 86.44 89 LEU A C 1
ATOM 655 O O . LEU A 1 89 ? 6.334 -5.418 -17.864 1.00 86.44 89 LEU A O 1
ATOM 659 N N . GLY A 1 90 ? 5.600 -7.450 -17.252 1.00 86.56 90 GLY A N 1
ATOM 660 C CA . GLY A 1 90 ? 6.442 -8.188 -18.199 1.00 86.56 90 GLY A CA 1
ATOM 661 C C . GLY A 1 90 ? 7.946 -8.005 -17.959 1.00 86.56 90 GLY A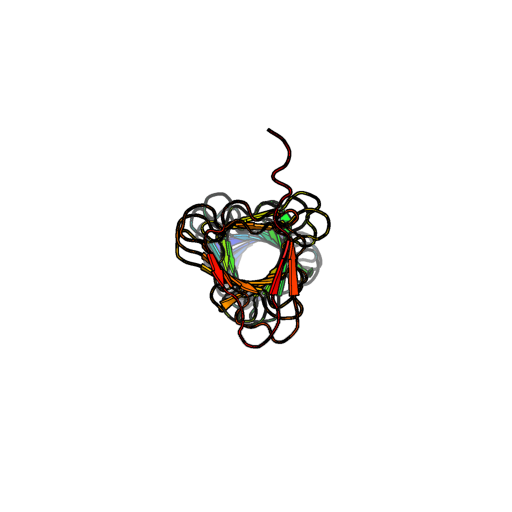 C 1
ATOM 662 O O . GLY A 1 90 ? 8.740 -8.255 -18.868 1.00 86.56 90 GLY A O 1
ATOM 663 N N . ALA A 1 91 ? 8.339 -7.556 -16.761 1.00 93.19 91 ALA A N 1
ATOM 664 C CA . ALA A 1 91 ? 9.732 -7.365 -16.384 1.00 93.19 91 ALA A CA 1
ATOM 665 C C . ALA A 1 91 ? 10.236 -8.478 -15.455 1.00 93.19 91 ALA A C 1
ATOM 667 O O . ALA A 1 91 ? 9.510 -8.944 -14.577 1.00 93.19 91 ALA A O 1
ATOM 668 N N . THR A 1 92 ? 11.488 -8.892 -15.637 1.00 95.56 92 THR A N 1
ATOM 669 C CA . THR A 1 92 ? 12.171 -9.915 -14.831 1.00 95.56 92 THR A CA 1
ATOM 670 C C . THR A 1 92 ? 13.541 -9.424 -14.386 1.00 95.56 92 THR A C 1
ATOM 672 O O . THR A 1 92 ? 14.130 -8.577 -15.049 1.00 95.56 92 THR A O 1
ATOM 675 N N . GLY A 1 93 ? 14.052 -9.954 -13.270 1.00 96.38 93 GLY A N 1
ATOM 676 C CA . GLY A 1 93 ? 15.361 -9.550 -12.739 1.00 96.38 93 GLY A CA 1
ATOM 677 C C . GLY A 1 93 ? 15.430 -8.049 -12.467 1.00 96.38 93 GLY A C 1
ATOM 678 O O . GLY A 1 93 ? 16.335 -7.399 -12.954 1.00 96.38 93 GLY A O 1
ATOM 679 N N . ILE A 1 94 ? 14.401 -7.495 -11.819 1.00 97.69 94 ILE A N 1
ATOM 680 C CA . ILE A 1 94 ? 14.341 -6.088 -11.419 1.00 97.69 94 ILE A CA 1
ATOM 681 C C . ILE A 1 94 ? 14.285 -6.046 -9.898 1.00 97.69 94 ILE A C 1
ATOM 683 O O . ILE A 1 94 ? 13.378 -6.623 -9.297 1.00 97.69 94 ILE A O 1
ATOM 687 N N . GLU A 1 95 ? 15.206 -5.309 -9.285 1.00 98.12 95 GLU A N 1
ATOM 688 C CA . GLU A 1 95 ? 15.289 -5.156 -7.832 1.00 98.12 95 GLU A CA 1
ATOM 689 C C . GLU A 1 95 ? 14.723 -3.816 -7.360 1.00 98.12 95 GLU A C 1
ATOM 691 O O . GLU A 1 95 ? 14.390 -3.674 -6.184 1.00 98.12 95 GLU A O 1
ATOM 696 N N . THR A 1 96 ? 14.603 -2.814 -8.240 1.00 98.56 96 THR A N 1
ATOM 697 C CA . THR A 1 96 ? 14.070 -1.492 -7.880 1.00 98.56 96 THR A CA 1
ATOM 698 C C . THR A 1 96 ? 13.054 -0.964 -8.892 1.00 98.56 96 THR A C 1
ATOM 700 O O . THR A 1 96 ? 13.308 -0.936 -10.093 1.00 98.56 96 THR A O 1
ATOM 703 N N . VAL A 1 97 ? 11.937 -0.423 -8.398 1.00 98.56 97 VAL A N 1
ATOM 704 C CA . VAL A 1 97 ? 11.031 0.431 -9.182 1.00 98.56 97 VAL A CA 1
ATOM 705 C C . VAL A 1 97 ? 10.939 1.818 -8.552 1.00 98.56 97 VAL A C 1
ATOM 707 O O . VAL A 1 97 ? 10.713 1.966 -7.350 1.00 98.56 97 VAL A O 1
ATOM 710 N N . ILE A 1 98 ? 11.101 2.857 -9.365 1.00 98.62 98 ILE A N 1
ATOM 711 C CA . ILE A 1 98 ? 10.994 4.255 -8.941 1.00 98.62 98 ILE A CA 1
ATOM 712 C C . ILE A 1 98 ? 9.813 4.895 -9.668 1.00 98.62 98 ILE A C 1
ATOM 714 O O . ILE A 1 98 ? 9.818 4.981 -10.894 1.00 98.62 98 ILE A O 1
ATOM 718 N N . GLY A 1 99 ? 8.814 5.345 -8.909 1.00 98.31 99 GLY A N 1
ATOM 719 C CA . GLY A 1 99 ? 7.695 6.138 -9.413 1.00 98.31 99 GLY A CA 1
ATOM 720 C C . GLY A 1 99 ? 8.057 7.611 -9.633 1.00 98.31 99 GLY A C 1
ATOM 721 O O . GLY A 1 99 ? 9.195 8.045 -9.424 1.00 98.31 99 GLY A O 1
ATOM 722 N N . THR A 1 100 ? 7.067 8.409 -10.024 1.00 97.75 100 THR A N 1
ATOM 723 C CA . THR A 1 100 ? 7.220 9.858 -10.204 1.00 97.75 100 THR A CA 1
ATOM 724 C C . THR A 1 100 ? 6.805 10.651 -8.964 1.00 97.75 100 THR A C 1
ATOM 726 O O . THR A 1 100 ? 5.903 10.265 -8.221 1.00 97.75 100 THR A O 1
ATOM 729 N N . THR A 1 101 ? 7.461 11.794 -8.756 1.00 96.44 101 THR A N 1
ATOM 730 C CA . THR A 1 101 ? 7.074 12.818 -7.772 1.00 96.44 101 THR A CA 1
ATOM 731 C C . THR A 1 101 ? 6.295 13.980 -8.393 1.00 96.44 101 THR A C 1
ATOM 733 O O . THR A 1 101 ? 5.842 14.858 -7.665 1.00 96.44 101 THR A O 1
ATOM 736 N N . ASN A 1 102 ? 6.158 14.021 -9.724 1.00 96.94 102 ASN A N 1
ATOM 737 C CA . ASN A 1 102 ? 5.453 15.094 -10.439 1.00 96.94 102 ASN A CA 1
ATOM 738 C C . ASN A 1 102 ? 3.942 14.830 -10.571 1.00 96.94 102 ASN A C 1
ATOM 740 O O . ASN A 1 102 ? 3.195 15.721 -10.966 1.00 96.94 102 ASN A O 1
ATOM 744 N N . ALA A 1 103 ? 3.503 13.613 -10.248 1.00 96.75 103 ALA A N 1
ATOM 745 C CA . ALA A 1 103 ? 2.117 13.157 -10.257 1.00 96.75 103 ALA A CA 1
ATOM 746 C C . ALA A 1 103 ? 1.940 12.021 -9.231 1.00 96.75 103 ALA A C 1
ATOM 748 O O . ALA A 1 103 ? 2.873 11.703 -8.489 1.00 96.75 103 ALA A O 1
ATOM 749 N N . THR A 1 104 ? 0.756 11.406 -9.174 1.00 96.94 104 THR A N 1
ATOM 750 C CA . THR A 1 104 ? 0.533 10.235 -8.319 1.00 96.94 104 THR A CA 1
ATOM 751 C C . THR A 1 104 ? 1.018 8.958 -8.998 1.00 96.94 104 THR A C 1
ATOM 753 O O . THR A 1 104 ? 0.776 8.731 -10.183 1.00 96.94 104 THR A O 1
ATOM 756 N N . SER A 1 105 ? 1.685 8.104 -8.229 1.00 98.44 105 SER A N 1
ATOM 757 C CA . SER A 1 105 ? 2.137 6.784 -8.654 1.00 98.44 105 SER A CA 1
ATOM 758 C C . SER A 1 105 ? 1.437 5.707 -7.831 1.00 98.44 105 SER A C 1
ATOM 760 O O . SER A 1 105 ? 1.417 5.769 -6.599 1.00 98.44 105 SER A O 1
ATOM 762 N N . THR A 1 106 ? 0.889 4.714 -8.526 1.00 98.38 106 THR A N 1
ATOM 763 C CA . THR A 1 106 ? 0.249 3.530 -7.946 1.00 98.38 106 THR A CA 1
ATOM 764 C C . THR A 1 106 ? 1.070 2.292 -8.277 1.00 98.38 106 THR A C 1
ATOM 766 O O . THR A 1 106 ? 1.394 2.077 -9.446 1.00 98.38 106 THR A O 1
ATOM 769 N N . LEU A 1 107 ? 1.408 1.496 -7.264 1.00 98.62 107 LEU A N 1
ATOM 770 C CA . LEU A 1 107 ? 2.049 0.192 -7.430 1.00 98.62 107 LEU A CA 1
ATOM 771 C C . LEU A 1 107 ? 1.042 -0.903 -7.084 1.00 98.62 107 LEU A C 1
ATOM 773 O O . LEU A 1 107 ? 0.504 -0.903 -5.979 1.00 98.62 107 LEU A O 1
ATOM 777 N N . ILE A 1 108 ? 0.792 -1.810 -8.026 1.00 98.56 108 ILE A N 1
ATOM 778 C CA . ILE A 1 108 ? -0.078 -2.975 -7.841 1.00 98.56 108 ILE A CA 1
ATOM 779 C C . ILE A 1 108 ? 0.797 -4.216 -7.659 1.00 98.56 108 ILE A C 1
ATOM 781 O O . ILE A 1 108 ? 1.730 -4.441 -8.437 1.00 98.56 108 ILE A O 1
ATOM 785 N N . GLY A 1 109 ? 0.515 -4.992 -6.615 1.00 98.06 109 GLY A N 1
ATOM 786 C CA . GLY A 1 109 ? 1.201 -6.234 -6.277 1.00 98.06 109 GLY A CA 1
ATOM 787 C C . GLY A 1 109 ? 1.020 -7.328 -7.320 1.00 98.06 109 GLY A C 1
ATOM 788 O O . GLY A 1 109 ? 0.163 -7.260 -8.195 1.00 98.06 109 GLY A O 1
ATOM 789 N N . SER A 1 110 ? 1.838 -8.376 -7.221 1.00 97.12 110 SER A N 1
ATOM 790 C CA . SER A 1 110 ? 1.594 -9.592 -8.002 1.00 97.12 110 SER A CA 1
ATOM 791 C C . SER A 1 110 ? 0.362 -10.327 -7.470 1.00 97.12 110 SER A C 1
ATOM 793 O O . SER A 1 110 ? 0.053 -10.229 -6.287 1.00 97.12 110 SER A O 1
ATOM 795 N N . ASN A 1 111 ? -0.301 -11.129 -8.309 1.00 97.25 111 ASN A N 1
ATOM 796 C CA . ASN A 1 111 ? -1.463 -11.956 -7.932 1.00 97.25 111 ASN A CA 1
ATOM 797 C C . ASN A 1 111 ? -1.066 -13.200 -7.106 1.00 97.25 111 ASN A C 1
ATOM 799 O O . ASN A 1 111 ? -1.413 -14.337 -7.426 1.00 97.25 111 ASN A O 1
ATOM 803 N N . THR A 1 112 ? -0.279 -12.969 -6.062 1.00 97.31 112 THR A N 1
ATOM 804 C CA . THR A 1 112 ? 0.267 -13.917 -5.090 1.00 97.31 112 THR A CA 1
ATOM 805 C C . THR A 1 112 ? 0.112 -13.319 -3.698 1.00 97.31 112 THR A C 1
ATOM 807 O O . THR A 1 112 ? -0.179 -12.134 -3.590 1.00 97.31 112 THR A O 1
ATOM 810 N N . ASN A 1 113 ? 0.376 -14.084 -2.638 1.00 98.44 113 ASN A N 1
ATOM 811 C CA . ASN A 1 113 ? 0.493 -13.467 -1.319 1.00 98.44 113 ASN A CA 1
ATOM 812 C C . ASN A 1 113 ? 1.669 -12.484 -1.344 1.00 98.44 113 ASN A C 1
ATOM 814 O O . ASN A 1 113 ? 2.780 -12.890 -1.711 1.00 98.44 113 ASN A O 1
ATOM 818 N N . ASN A 1 114 ? 1.451 -11.226 -0.962 1.00 98.62 114 ASN A N 1
ATOM 819 C CA . ASN A 1 114 ? 2.532 -10.247 -0.873 1.00 98.62 114 ASN A CA 1
ATOM 820 C C . ASN A 1 114 ? 2.706 -9.732 0.554 1.00 98.62 114 ASN A C 1
ATOM 822 O O . ASN A 1 114 ? 1.768 -9.598 1.331 1.00 98.62 114 ASN A O 1
ATOM 826 N N . THR A 1 115 ? 3.945 -9.410 0.902 1.00 98.69 115 THR A N 1
ATOM 827 C CA . THR A 1 115 ? 4.286 -8.652 2.103 1.00 98.69 115 THR A CA 1
ATOM 828 C C . THR A 1 115 ? 4.925 -7.340 1.681 1.00 98.69 115 THR A C 1
ATOM 830 O O . THR A 1 115 ? 6.022 -7.326 1.117 1.00 98.69 115 THR A O 1
ATOM 833 N N . TRP A 1 116 ? 4.239 -6.243 1.965 1.00 98.81 116 TRP A N 1
ATOM 834 C CA . TRP A 1 116 ? 4.679 -4.880 1.724 1.00 98.81 116 TRP A CA 1
ATOM 835 C C . TRP A 1 116 ? 5.306 -4.336 3.004 1.00 98.81 116 TRP A C 1
ATOM 837 O O . TRP A 1 116 ? 4.597 -3.981 3.938 1.00 98.81 116 TRP A O 1
ATOM 847 N N . ASN A 1 117 ? 6.634 -4.264 3.066 1.00 98.62 117 ASN A N 1
ATOM 848 C CA . ASN A 1 117 ? 7.327 -3.648 4.198 1.00 98.62 117 ASN A CA 1
ATOM 849 C C . ASN A 1 117 ? 7.486 -2.156 3.917 1.00 98.62 117 ASN A C 1
ATOM 851 O O . ASN A 1 117 ? 8.311 -1.759 3.089 1.00 98.62 117 ASN A O 1
ATOM 855 N N . LEU A 1 118 ? 6.696 -1.330 4.591 1.00 98.50 118 LEU A N 1
ATOM 856 C CA . LEU A 1 118 ? 6.698 0.119 4.444 1.00 98.50 118 LEU A CA 1
ATOM 857 C C . LEU A 1 118 ? 7.781 0.683 5.358 1.00 98.50 118 LEU A C 1
ATOM 859 O O . LEU A 1 118 ? 7.667 0.629 6.582 1.00 98.50 118 LEU A O 1
ATOM 863 N N . THR A 1 119 ? 8.865 1.183 4.766 1.00 97.25 119 THR A N 1
ATOM 864 C CA . THR A 1 119 ? 10.075 1.587 5.504 1.00 97.25 119 THR A CA 1
ATOM 865 C C . THR A 1 119 ? 10.263 3.099 5.573 1.00 97.25 119 THR A C 1
ATOM 867 O O . THR A 1 119 ? 11.090 3.583 6.345 1.00 97.25 119 THR A O 1
ATOM 870 N N . GLY A 1 120 ? 9.493 3.854 4.792 1.00 95.94 120 GLY A N 1
ATOM 871 C CA . GLY A 1 120 ? 9.500 5.307 4.783 1.00 95.94 120 GLY A CA 1
ATOM 872 C C . GLY A 1 120 ? 8.322 5.868 3.997 1.00 95.94 120 GLY A C 1
ATOM 873 O O . GLY A 1 120 ? 7.475 5.137 3.485 1.00 95.94 120 GLY A O 1
ATOM 874 N N . THR A 1 121 ? 8.253 7.193 3.900 1.00 93.88 121 THR A N 1
ATOM 875 C CA . THR A 1 121 ? 7.213 7.855 3.110 1.00 93.88 121 THR A CA 1
ATOM 876 C C . THR A 1 121 ? 7.310 7.434 1.646 1.00 93.88 121 THR A C 1
ATOM 878 O O . THR A 1 121 ? 8.325 7.680 0.992 1.00 93.88 121 THR A O 1
ATOM 881 N N . ASN A 1 122 ? 6.230 6.850 1.121 1.00 96.31 122 ASN A N 1
ATOM 882 C CA . ASN A 1 122 ? 6.110 6.420 -0.273 1.00 96.31 122 ASN A CA 1
ATOM 883 C C . ASN A 1 122 ? 7.200 5.416 -0.703 1.00 96.31 122 ASN A C 1
ATOM 885 O O . ASN A 1 122 ? 7.587 5.387 -1.878 1.00 96.31 122 ASN A O 1
ATOM 889 N N . SER A 1 123 ? 7.750 4.636 0.235 1.00 97.62 123 SER A N 1
ATOM 890 C CA . SER A 1 123 ? 8.847 3.703 -0.026 1.00 97.62 123 SER A CA 1
ATOM 891 C C . SER A 1 123 ? 8.804 2.453 0.850 1.00 97.62 123 SER A C 1
ATOM 893 O O . SER A 1 123 ? 8.253 2.438 1.953 1.00 97.62 123 SER A O 1
ATOM 895 N N . GLY A 1 124 ? 9.409 1.385 0.338 1.00 98.44 124 GLY A N 1
ATOM 896 C CA . GLY A 1 124 ? 9.397 0.095 1.005 1.00 98.44 124 GLY A CA 1
ATOM 897 C C . GLY A 1 124 ? 9.967 -1.030 0.157 1.00 98.44 124 GLY A C 1
ATOM 898 O O . GLY A 1 124 ? 10.690 -0.802 -0.822 1.00 98.44 124 GLY A O 1
ATOM 899 N N . THR A 1 125 ? 9.631 -2.255 0.550 1.00 98.56 125 THR A N 1
ATOM 900 C CA . THR A 1 125 ? 9.892 -3.463 -0.233 1.00 98.56 125 THR A CA 1
ATOM 901 C C . THR A 1 125 ? 8.632 -4.301 -0.397 1.00 98.56 125 THR A C 1
ATOM 903 O O . THR A 1 125 ? 7.785 -4.337 0.490 1.00 98.56 125 THR A O 1
ATOM 906 N N . VAL A 1 126 ? 8.531 -5.012 -1.517 1.00 98.31 126 VAL A N 1
ATOM 907 C CA . VAL A 1 126 ? 7.567 -6.096 -1.723 1.00 98.31 126 VAL A CA 1
ATOM 908 C C . VAL A 1 126 ? 8.326 -7.411 -1.622 1.00 98.31 126 VAL A C 1
ATOM 910 O O . VAL A 1 126 ? 9.348 -7.596 -2.289 1.00 98.31 126 VAL A O 1
ATOM 913 N N . ASN A 1 127 ? 7.861 -8.305 -0.750 1.00 97.44 127 ASN A N 1
ATOM 914 C CA . ASN A 1 127 ? 8.403 -9.648 -0.525 1.00 97.44 127 ASN A CA 1
ATOM 915 C C . ASN A 1 127 ? 9.905 -9.690 -0.190 1.00 97.44 127 ASN A C 1
ATOM 917 O O . ASN A 1 127 ? 10.546 -10.724 -0.344 1.00 97.44 127 ASN A O 1
ATOM 921 N N . ASN A 1 128 ? 10.476 -8.572 0.277 1.00 96.75 128 ASN A N 1
ATOM 922 C CA . ASN A 1 128 ? 11.919 -8.382 0.482 1.00 96.75 128 ASN A CA 1
ATOM 923 C C . ASN A 1 128 ? 12.787 -8.594 -0.774 1.00 96.75 128 ASN A C 1
ATOM 925 O O . ASN A 1 128 ? 14.007 -8.693 -0.659 1.00 96.75 128 ASN A O 1
ATOM 929 N N . THR A 1 129 ? 12.180 -8.644 -1.960 1.00 95.06 129 THR A N 1
ATOM 930 C CA . THR A 1 129 ? 12.877 -8.864 -3.236 1.00 95.06 129 THR A CA 1
ATOM 931 C C . THR A 1 129 ? 12.869 -7.628 -4.120 1.00 95.06 129 THR A C 1
ATOM 933 O O . THR A 1 129 ? 13.831 -7.401 -4.843 1.00 95.06 129 THR A O 1
ATOM 936 N N . LEU A 1 130 ? 11.806 -6.823 -4.056 1.00 97.88 130 LEU A N 1
ATOM 937 C CA . LEU A 1 130 ? 11.654 -5.622 -4.870 1.00 97.88 130 LEU A CA 1
ATOM 938 C C . LEU A 1 130 ? 11.583 -4.387 -3.976 1.00 97.88 130 LEU A C 1
ATOM 940 O O . LEU A 1 130 ? 10.672 -4.274 -3.163 1.00 97.88 130 LEU A O 1
ATOM 944 N N . SER A 1 131 ? 12.503 -3.442 -4.138 1.00 98.56 131 SER A N 1
ATOM 945 C CA . SER A 1 131 ? 12.404 -2.117 -3.527 1.00 98.56 131 SER A CA 1
ATOM 946 C C . SER A 1 131 ? 11.540 -1.197 -4.383 1.00 98.56 131 SER A C 1
ATOM 948 O O . SER A 1 131 ? 11.679 -1.152 -5.605 1.00 98.56 131 SER A O 1
ATOM 950 N N . PHE A 1 132 ? 10.685 -0.406 -3.742 1.00 98.75 132 PHE A N 1
ATOM 951 C CA . PHE A 1 132 ? 9.931 0.643 -4.415 1.00 98.75 132 PHE A CA 1
ATOM 952 C C . PHE A 1 132 ? 10.108 1.993 -3.718 1.00 98.75 132 PHE A C 1
ATOM 954 O O . PHE A 1 132 ? 10.330 2.077 -2.506 1.00 98.75 132 PHE A O 1
ATOM 961 N N . ARG A 1 133 ? 10.024 3.073 -4.500 1.00 98.19 133 ARG A N 1
ATOM 962 C CA . ARG A 1 133 ? 10.117 4.463 -4.019 1.00 98.19 133 ARG A CA 1
ATOM 963 C C . ARG A 1 133 ? 9.218 5.368 -4.849 1.00 98.19 133 ARG A C 1
ATOM 965 O O . ARG A 1 133 ? 9.030 5.113 -6.036 1.00 98.19 133 ARG A O 1
ATOM 972 N N . ASN A 1 134 ? 8.756 6.462 -4.249 1.00 98.06 134 ASN A N 1
ATOM 973 C CA . ASN A 1 134 ? 7.874 7.457 -4.868 1.00 98.06 134 ASN A CA 1
ATOM 974 C C . ASN A 1 134 ? 6.520 6.885 -5.321 1.00 98.06 134 ASN A C 1
ATOM 976 O O . ASN A 1 134 ? 5.968 7.340 -6.317 1.00 98.06 134 ASN A O 1
ATOM 980 N N . PHE A 1 135 ? 5.982 5.911 -4.584 1.00 98.44 135 PHE A N 1
ATOM 981 C CA . PHE A 1 135 ? 4.627 5.396 -4.785 1.00 98.44 135 PHE A CA 1
ATOM 982 C C . PHE A 1 135 ? 3.731 5.842 -3.640 1.00 98.44 135 PHE A C 1
ATOM 984 O O . PHE A 1 135 ? 3.955 5.453 -2.499 1.00 98.44 135 PHE A O 1
ATOM 991 N N . GLN A 1 136 ? 2.748 6.691 -3.937 1.00 97.44 136 GLN A N 1
ATOM 992 C CA . GLN A 1 136 ? 1.787 7.175 -2.945 1.00 97.44 136 GLN A CA 1
ATOM 993 C C . GLN A 1 136 ? 0.705 6.126 -2.687 1.00 97.44 136 GLN A C 1
ATOM 995 O O . GLN A 1 136 ? 0.259 5.965 -1.554 1.00 97.44 136 GLN A O 1
ATOM 1000 N N . ASN A 1 137 ? 0.302 5.396 -3.727 1.00 97.88 137 ASN A N 1
ATOM 1001 C CA . ASN A 1 137 ? -0.780 4.429 -3.636 1.00 97.88 137 ASN A CA 1
ATOM 1002 C C . ASN A 1 137 ? -0.241 3.010 -3.792 1.00 97.88 137 ASN A C 1
ATOM 1004 O O . ASN A 1 137 ? 0.526 2.735 -4.719 1.00 97.88 137 ASN A O 1
ATOM 1008 N N . LEU A 1 138 ? -0.683 2.114 -2.915 1.00 98.62 138 LEU A N 1
ATOM 1009 C CA . LEU A 1 138 ? -0.400 0.686 -2.998 1.00 98.62 138 LEU A CA 1
ATOM 1010 C C . LEU A 1 138 ? -1.707 -0.069 -3.199 1.00 98.62 138 LEU A C 1
ATOM 1012 O O . LEU A 1 138 ? -2.714 0.244 -2.562 1.00 98.62 138 LEU A O 1
ATOM 1016 N N . VAL A 1 139 ? -1.681 -1.056 -4.083 1.00 98.62 139 VAL A N 1
ATOM 1017 C CA . VAL A 1 139 ? -2.786 -1.987 -4.298 1.00 98.62 139 VAL A CA 1
ATOM 1018 C C . VAL A 1 139 ? -2.225 -3.399 -4.196 1.00 98.62 139 VAL A C 1
ATOM 1020 O O . VAL A 1 139 ? -1.197 -3.697 -4.803 1.00 98.62 139 VAL A O 1
ATOM 1023 N N . GLY A 1 140 ? -2.877 -4.251 -3.417 1.00 98.56 140 GLY A N 1
ATOM 1024 C CA . GLY A 1 140 ? -2.583 -5.669 -3.316 1.00 98.56 140 GLY A CA 1
ATOM 1025 C C . GLY A 1 140 ? -2.820 -6.421 -4.625 1.00 98.56 140 GLY A C 1
ATOM 1026 O O . GLY A 1 140 ? -3.230 -5.854 -5.643 1.00 98.56 140 GLY A O 1
ATOM 1027 N N . GLY A 1 141 ? -2.516 -7.709 -4.598 1.00 98.19 141 GLY A N 1
ATOM 1028 C CA . GLY A 1 141 ? -2.832 -8.655 -5.653 1.00 98.19 141 GLY A CA 1
ATOM 1029 C C . GLY A 1 141 ? -4.257 -9.189 -5.531 1.00 98.19 141 GLY A C 1
ATOM 1030 O O . GLY A 1 141 ? -5.207 -8.468 -5.241 1.00 98.19 141 GLY A O 1
ATOM 1031 N N . THR A 1 142 ? -4.423 -10.476 -5.836 1.00 97.94 142 THR A N 1
ATOM 1032 C CA . THR A 1 142 ? -5.705 -11.190 -5.702 1.00 97.94 142 THR A CA 1
ATOM 1033 C C . THR A 1 142 ? -5.730 -12.192 -4.547 1.00 97.94 142 THR A C 1
ATOM 1035 O O . THR A 1 142 ? -6.736 -12.876 -4.367 1.00 97.94 142 THR A O 1
ATOM 1038 N N . LEU A 1 143 ? -4.603 -12.376 -3.861 1.00 98.50 143 LEU A N 1
ATOM 1039 C CA . LEU A 1 143 ? -4.474 -13.221 -2.672 1.00 98.50 143 LEU A CA 1
ATOM 1040 C C . LEU A 1 143 ? -4.050 -12.331 -1.502 1.00 98.50 143 LEU A C 1
ATOM 1042 O O . LEU A 1 143 ? -3.832 -11.152 -1.704 1.00 98.50 143 LEU A O 1
ATOM 1046 N N . ASP A 1 144 ? -3.879 -12.906 -0.316 1.00 98.62 144 ASP A N 1
ATOM 1047 C CA . ASP A 1 144 ? -3.611 -12.156 0.914 1.00 98.62 144 ASP A CA 1
ATOM 1048 C C . ASP A 1 144 ? -2.390 -11.215 0.819 1.00 98.62 144 ASP A C 1
ATOM 1050 O O . ASP A 1 144 ? -1.249 -11.653 0.611 1.00 98.62 144 ASP A O 1
ATOM 1054 N N . ASP A 1 145 ? -2.618 -9.928 1.069 1.00 98.81 145 ASP A N 1
ATOM 1055 C CA . ASP A 1 145 ? -1.601 -8.887 1.134 1.00 98.81 145 ASP A CA 1
ATOM 1056 C C . ASP A 1 145 ? -1.420 -8.361 2.566 1.00 98.81 145 ASP A C 1
ATOM 1058 O O . ASP A 1 145 ? -2.347 -7.871 3.212 1.00 98.81 145 ASP A O 1
ATOM 1062 N N . ASN A 1 146 ? -0.184 -8.411 3.070 1.00 98.69 146 ASN A N 1
ATOM 1063 C CA . ASN A 1 146 ? 0.176 -7.852 4.373 1.00 98.69 146 ASN A CA 1
ATOM 1064 C C . ASN A 1 146 ? 0.975 -6.553 4.213 1.00 98.69 146 ASN A C 1
ATOM 1066 O O . ASN A 1 146 ? 2.106 -6.577 3.721 1.00 98.69 146 ASN A O 1
ATOM 1070 N N . PHE A 1 147 ? 0.417 -5.431 4.658 1.00 98.81 147 PHE A N 1
ATOM 1071 C CA . PHE A 1 147 ? 1.062 -4.120 4.668 1.00 98.81 147 PHE A CA 1
ATOM 1072 C C . PHE A 1 147 ? 1.647 -3.842 6.053 1.00 98.81 147 PHE A C 1
ATOM 1074 O O . PHE A 1 147 ? 0.946 -3.409 6.965 1.00 98.81 147 PHE A O 1
ATOM 1081 N N . VAL A 1 148 ? 2.947 -4.096 6.200 1.00 98.62 148 VAL A N 1
ATOM 1082 C CA . VAL A 1 148 ? 3.691 -3.980 7.458 1.00 98.62 148 VAL A CA 1
ATOM 1083 C C . VAL A 1 148 ? 4.334 -2.606 7.555 1.00 98.62 148 VAL A C 1
ATOM 1085 O O . VAL A 1 148 ? 5.207 -2.259 6.758 1.00 98.62 148 VAL A O 1
ATOM 1088 N N . PHE A 1 149 ? 3.93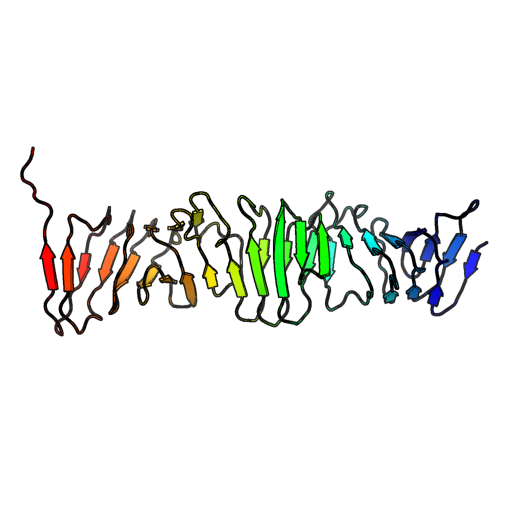5 -1.824 8.550 1.00 98.31 149 PHE A N 1
ATOM 1089 C CA . PHE A 1 149 ? 4.468 -0.489 8.784 1.00 98.31 149 PHE A CA 1
ATOM 1090 C C . PHE A 1 149 ? 5.636 -0.557 9.764 1.00 98.31 149 PHE A C 1
ATOM 1092 O O . PHE A 1 149 ? 5.468 -0.962 10.914 1.00 98.31 149 PHE A O 1
ATOM 1099 N N . ASN A 1 150 ? 6.819 -0.104 9.342 1.00 97.75 150 ASN A N 1
ATOM 1100 C CA . ASN A 1 150 ? 7.919 0.112 10.279 1.00 97.75 150 ASN A CA 1
ATOM 1101 C C . ASN A 1 150 ? 7.580 1.220 11.284 1.00 97.75 150 ASN A C 1
ATOM 1103 O O . ASN A 1 150 ? 6.762 2.101 11.013 1.00 97.75 150 ASN A O 1
ATOM 1107 N N . ASP A 1 151 ? 8.264 1.202 12.429 1.00 97.50 151 ASP A N 1
ATOM 1108 C CA . ASP A 1 151 ? 8.062 2.187 13.489 1.00 97.50 151 ASP A CA 1
ATOM 1109 C C . ASP A 1 151 ? 8.121 3.634 12.967 1.00 97.50 151 ASP A C 1
ATOM 1111 O O . ASP A 1 151 ? 9.068 4.037 12.286 1.00 97.50 151 ASP A O 1
ATOM 1115 N N . GLY A 1 152 ? 7.082 4.409 13.283 1.00 93.00 152 GLY A N 1
ATOM 1116 C CA . GLY A 1 152 ? 6.959 5.817 12.907 1.00 93.00 152 GLY A CA 1
ATOM 1117 C C . GLY A 1 152 ? 6.594 6.089 11.443 1.00 93.00 152 GLY A C 1
ATOM 1118 O O . GLY A 1 152 ? 6.515 7.259 11.058 1.00 93.00 152 GLY A O 1
ATOM 1119 N N . VAL A 1 153 ? 6.354 5.067 10.613 1.00 95.94 153 VAL A N 1
ATOM 1120 C CA . VAL A 1 153 ? 5.936 5.279 9.220 1.00 95.94 153 VAL A CA 1
ATOM 1121 C C . VAL A 1 153 ? 4.509 5.815 9.170 1.00 95.94 153 VAL A C 1
ATOM 1123 O O . VAL A 1 153 ? 3.549 5.123 9.488 1.00 95.94 153 VAL A O 1
ATOM 1126 N N . ASN A 1 154 ? 4.370 7.053 8.701 1.00 90.44 154 ASN A N 1
ATOM 1127 C CA . ASN A 1 154 ? 3.083 7.642 8.352 1.00 90.44 154 ASN A CA 1
ATOM 1128 C C . ASN A 1 154 ? 2.874 7.554 6.833 1.00 90.44 154 ASN A C 1
ATOM 1130 O O . ASN A 1 154 ? 3.600 8.197 6.064 1.00 90.44 154 ASN A O 1
ATOM 1134 N N . TRP A 1 155 ? 1.897 6.756 6.403 1.00 93.19 155 TRP A N 1
ATOM 1135 C CA . TRP A 1 155 ? 1.577 6.587 4.990 1.00 93.19 155 TRP A CA 1
ATOM 1136 C C . TRP A 1 155 ? 0.542 7.622 4.549 1.00 93.19 155 TRP A C 1
ATOM 1138 O O . TRP A 1 155 ? -0.624 7.547 4.915 1.00 93.19 155 TRP A O 1
ATOM 1148 N N . GLY A 1 156 ? 0.981 8.618 3.776 1.00 85.25 156 GLY A N 1
ATOM 1149 C CA . GLY A 1 156 ? 0.130 9.742 3.369 1.00 85.25 156 GLY A CA 1
ATOM 1150 C C . GLY A 1 156 ? -0.760 9.491 2.145 1.00 85.25 156 GLY A C 1
ATOM 1151 O O . GLY A 1 156 ? -1.514 10.388 1.773 1.00 85.25 156 GLY A O 1
ATOM 1152 N N . GLY A 1 157 ? -0.642 8.335 1.485 1.00 91.62 157 GLY A N 1
ATOM 1153 C CA . GLY A 1 157 ? -1.471 7.960 0.333 1.00 91.62 157 GLY A CA 1
ATOM 1154 C C . GLY A 1 157 ? -2.437 6.815 0.643 1.00 91.62 157 GLY A C 1
ATOM 1155 O O . GLY A 1 157 ? -2.728 6.552 1.806 1.00 91.62 157 GLY A O 1
ATOM 1156 N N . THR A 1 158 ? -2.964 6.144 -0.385 1.00 96.12 158 THR A N 1
ATOM 1157 C CA . THR A 1 158 ? -3.989 5.097 -0.206 1.00 96.12 158 THR A CA 1
ATOM 1158 C C . THR A 1 158 ? -3.399 3.692 -0.211 1.00 96.12 158 THR A C 1
ATOM 1160 O O . THR A 1 158 ? -2.465 3.417 -0.966 1.00 96.12 158 THR A O 1
ATOM 1163 N N . ILE A 1 159 ? -4.006 2.781 0.547 1.00 98.12 159 ILE A N 1
ATOM 1164 C CA . ILE A 1 159 ? -3.705 1.344 0.497 1.00 98.12 159 ILE A CA 1
ATOM 1165 C C . ILE A 1 159 ? -4.987 0.583 0.169 1.00 98.12 159 ILE A C 1
ATOM 1167 O O . ILE A 1 159 ? -6.011 0.780 0.814 1.00 98.12 159 ILE A O 1
ATOM 1171 N N . ALA A 1 160 ? -4.951 -0.297 -0.822 1.00 98.31 160 ALA A N 1
ATOM 1172 C CA . ALA A 1 160 ? -6.057 -1.200 -1.105 1.00 98.31 160 ALA A CA 1
ATOM 1173 C C . ALA A 1 160 ? -5.573 -2.648 -1.063 1.00 98.31 160 ALA A C 1
ATOM 1175 O O . ALA A 1 160 ? -4.619 -2.954 -1.764 1.00 98.31 160 ALA A O 1
ATOM 1176 N N . GLY A 1 161 ? -6.207 -3.531 -0.291 1.00 97.94 161 GLY A N 1
ATOM 1177 C CA . GLY A 1 161 ? -5.870 -4.964 -0.305 1.00 97.94 161 GLY A CA 1
ATOM 1178 C C . GLY A 1 161 ? -6.433 -5.706 -1.519 1.00 97.94 161 GLY A C 1
ATOM 1179 O O . GLY A 1 161 ? -5.811 -6.629 -2.020 1.00 97.94 161 GLY A O 1
ATOM 1180 N N . ASN A 1 162 ? -7.509 -5.168 -2.111 1.00 96.75 162 ASN A N 1
ATOM 1181 C CA . ASN A 1 162 ? -8.234 -5.738 -3.249 1.00 96.75 162 ASN A CA 1
ATOM 1182 C C . ASN A 1 162 ? -9.046 -6.986 -2.863 1.00 96.75 162 ASN A C 1
ATOM 1184 O O . ASN A 1 162 ? -10.126 -6.825 -2.295 1.00 96.75 162 ASN A O 1
ATOM 1188 N N . THR A 1 163 ? -8.606 -8.193 -3.220 1.00 96.81 163 THR A N 1
ATOM 1189 C CA . THR A 1 163 ? -9.280 -9.437 -2.824 1.00 96.81 163 THR A CA 1
ATOM 1190 C C . THR A 1 163 ? -8.299 -10.320 -2.088 1.00 96.81 163 THR A C 1
ATOM 1192 O O . THR A 1 163 ? -7.172 -10.461 -2.541 1.00 96.81 163 THR A O 1
ATOM 1195 N N . GLY A 1 164 ? -8.775 -11.050 -1.092 1.00 97.19 164 GLY A N 1
ATOM 1196 C CA . GLY A 1 164 ? -7.912 -11.829 -0.220 1.00 97.19 164 GLY A CA 1
ATOM 1197 C C . GLY A 1 164 ? -8.347 -11.588 1.213 1.00 97.19 164 GLY A C 1
ATOM 1198 O O . GLY A 1 164 ? -9.441 -11.076 1.452 1.00 97.19 164 GLY A O 1
ATOM 1199 N N . THR A 1 165 ? -7.527 -12.025 2.159 1.00 97.56 165 THR A N 1
ATOM 1200 C CA . THR A 1 165 ? -7.581 -11.539 3.537 1.00 97.56 165 THR A CA 1
ATOM 1201 C C . THR A 1 165 ? -6.408 -10.599 3.747 1.00 97.56 165 THR A C 1
ATOM 1203 O O . THR A 1 165 ? -5.284 -11.037 3.999 1.00 97.56 165 THR A O 1
ATOM 1206 N N . ASP A 1 166 ? -6.682 -9.308 3.660 1.00 98.56 166 ASP A N 1
ATOM 1207 C CA . ASP A 1 166 ? -5.660 -8.278 3.614 1.00 98.56 166 ASP A CA 1
ATOM 1208 C C . ASP A 1 166 ? -5.489 -7.613 4.977 1.00 98.56 166 ASP A C 1
ATOM 1210 O O . ASP A 1 166 ? -6.441 -7.416 5.743 1.00 98.56 166 ASP A O 1
ATOM 1214 N N . THR A 1 167 ? -4.237 -7.301 5.308 1.00 98.69 167 THR A N 1
ATOM 1215 C CA . THR A 1 167 ? -3.846 -6.873 6.653 1.00 98.69 167 THR A CA 1
ATOM 1216 C C . THR A 1 167 ? -3.086 -5.555 6.633 1.00 98.69 167 THR A C 1
ATOM 1218 O O . THR A 1 167 ? -2.119 -5.401 5.890 1.00 98.69 167 THR A O 1
ATOM 1221 N N . LEU A 1 168 ? -3.473 -4.620 7.502 1.00 98.50 168 LEU A N 1
ATOM 1222 C CA . LEU A 1 168 ? -2.610 -3.512 7.917 1.00 98.50 168 LEU A CA 1
ATOM 1223 C C . LEU A 1 168 ? -1.947 -3.877 9.245 1.00 98.50 168 LEU A C 1
ATOM 1225 O O . LEU A 1 168 ? -2.640 -4.096 10.239 1.00 98.50 168 LEU A O 1
ATOM 1229 N N . ASP A 1 169 ? -0.622 -3.933 9.276 1.00 98.56 169 ASP A N 1
ATOM 1230 C CA . ASP A 1 169 ? 0.145 -4.365 10.440 1.00 98.56 169 ASP A CA 1
ATOM 1231 C C . ASP A 1 169 ? 1.004 -3.223 10.998 1.00 98.56 169 ASP A C 1
ATOM 1233 O O . ASP A 1 169 ? 2.041 -2.861 10.438 1.00 98.56 169 ASP A O 1
ATOM 1237 N N . TYR A 1 170 ? 0.564 -2.663 12.128 1.00 98.19 170 TYR A N 1
ATOM 1238 C CA . TYR A 1 170 ? 1.258 -1.615 12.879 1.00 98.19 170 TYR A CA 1
ATOM 1239 C C . TYR A 1 170 ? 2.021 -2.163 14.096 1.00 98.19 170 TYR A C 1
ATOM 1241 O O . TYR A 1 170 ? 2.452 -1.388 14.953 1.00 98.19 170 TYR A O 1
ATOM 1249 N N . SER A 1 171 ? 2.210 -3.483 14.205 1.00 98.19 171 SER A N 1
ATOM 1250 C CA . SER A 1 171 ? 2.794 -4.129 15.392 1.00 98.19 171 SER A CA 1
ATOM 1251 C C . SER A 1 171 ? 4.200 -3.639 15.753 1.00 98.19 171 SER A C 1
ATOM 1253 O O . SER A 1 171 ? 4.605 -3.710 16.916 1.00 98.19 171 SER A O 1
ATOM 1255 N N . ALA A 1 172 ? 4.937 -3.088 14.785 1.00 97.94 172 ALA A N 1
ATOM 1256 C CA . ALA A 1 172 ? 6.269 -2.531 14.997 1.00 97.94 172 ALA A CA 1
ATOM 1257 C C . ALA A 1 172 ? 6.280 -1.140 15.657 1.00 97.94 172 ALA A C 1
ATOM 1259 O O . ALA A 1 172 ? 7.349 -0.681 16.058 1.00 97.94 172 ALA A O 1
ATOM 1260 N N . PHE A 1 173 ? 5.138 -0.456 15.781 1.00 98.19 173 PHE A N 1
ATOM 1261 C CA . PHE A 1 173 ? 5.099 0.901 16.332 1.00 98.19 173 PHE A CA 1
ATOM 1262 C C . PHE A 1 173 ? 5.512 0.903 17.801 1.00 98.19 173 PHE A C 1
ATOM 1264 O O . PHE A 1 173 ? 5.042 0.079 18.579 1.00 98.19 173 PHE A O 1
ATOM 1271 N N . THR A 1 174 ? 6.363 1.844 18.203 1.00 97.94 174 THR A N 1
ATOM 1272 C CA . THR A 1 174 ? 6.829 2.017 19.591 1.00 97.94 174 THR A CA 1
ATOM 1273 C C . THR A 1 174 ? 6.163 3.199 20.296 1.00 97.94 174 THR A C 1
ATOM 1275 O O . THR A 1 174 ? 6.329 3.393 21.501 1.00 97.94 174 THR A O 1
ATOM 1278 N N . THR A 1 175 ? 5.382 3.984 19.554 1.00 97.25 175 THR A N 1
ATOM 1279 C CA . THR A 1 175 ? 4.606 5.122 20.053 1.00 97.25 175 THR A CA 1
ATOM 1280 C C . THR A 1 175 ? 3.113 4.819 20.002 1.00 97.25 175 THR A C 1
ATOM 1282 O O . THR A 1 175 ? 2.685 3.868 19.348 1.00 97.25 175 THR A O 1
ATOM 1285 N N . ALA A 1 176 ? 2.317 5.602 20.736 1.00 96.75 176 ALA A N 1
ATOM 1286 C CA . ALA A 1 176 ? 0.874 5.406 20.786 1.00 96.75 176 ALA A CA 1
ATOM 1287 C C . ALA A 1 176 ? 0.261 5.485 19.379 1.00 96.75 176 ALA A C 1
ATOM 1289 O O . ALA A 1 176 ? 0.472 6.456 18.651 1.00 96.75 176 ALA A O 1
ATOM 1290 N N . LEU A 1 177 ? -0.519 4.466 19.028 1.00 96.88 177 LEU A N 1
ATOM 1291 C CA . LEU A 1 177 ? -1.199 4.355 17.745 1.00 96.88 177 LEU A CA 1
ATOM 1292 C C . LEU A 1 177 ? -2.654 4.795 17.905 1.00 96.88 177 LEU A C 1
ATOM 1294 O O . LEU A 1 177 ? -3.341 4.382 18.838 1.00 96.88 177 LEU A O 1
ATOM 1298 N N . THR A 1 178 ? -3.141 5.611 16.976 1.00 96.00 178 THR A N 1
ATOM 1299 C CA . THR A 1 178 ? -4.570 5.913 16.844 1.00 96.00 178 THR A CA 1
ATOM 1300 C C . THR A 1 178 ? -5.010 5.581 15.430 1.00 96.00 178 THR A C 1
ATOM 1302 O O . THR A 1 178 ? -4.441 6.100 14.473 1.00 96.00 178 THR A O 1
ATOM 1305 N N . VAL A 1 179 ? -6.024 4.730 15.312 1.00 96.19 179 VAL A N 1
ATOM 1306 C CA . VAL A 1 179 ? -6.660 4.373 14.046 1.00 96.19 179 VAL A CA 1
ATOM 1307 C C . VAL A 1 179 ? -8.082 4.914 14.064 1.00 96.19 179 VAL A C 1
ATOM 1309 O O . VAL A 1 179 ? -8.895 4.468 14.864 1.00 96.19 179 VAL A O 1
ATOM 1312 N N . ASP A 1 180 ? -8.379 5.874 13.191 1.00 94.88 180 ASP A N 1
ATOM 1313 C CA . ASP A 1 180 ? -9.734 6.392 12.976 1.00 94.88 180 ASP A CA 1
ATOM 1314 C C . ASP A 1 180 ? -10.293 5.812 11.678 1.00 94.88 180 ASP A C 1
ATOM 1316 O O . ASP A 1 180 ? -9.754 6.054 10.598 1.00 94.88 180 ASP A O 1
ATOM 1320 N N . ILE A 1 181 ? -11.390 5.060 11.772 1.00 92.94 181 ILE A N 1
ATOM 1321 C CA . ILE A 1 181 ? -12.001 4.379 10.624 1.00 92.94 181 ILE A CA 1
ATOM 1322 C C . ILE A 1 181 ? -12.506 5.345 9.561 1.00 92.94 181 ILE A C 1
ATOM 1324 O O . ILE A 1 181 ? -12.457 5.031 8.372 1.00 92.94 181 ILE A O 1
ATOM 1328 N N . SER A 1 182 ? -12.913 6.550 9.950 1.00 90.56 182 SER A N 1
ATOM 1329 C CA . SER A 1 182 ? -13.306 7.583 8.989 1.00 90.56 182 SER A CA 1
ATOM 1330 C C . SER A 1 182 ? -12.122 8.213 8.246 1.00 90.56 182 SER A C 1
ATOM 1332 O O . SER A 1 182 ? -12.331 8.865 7.223 1.00 90.56 182 SER A O 1
ATOM 1334 N N . ALA A 1 183 ? -10.892 8.001 8.726 1.00 89.88 183 ALA A N 1
ATOM 1335 C CA . ALA A 1 183 ? -9.662 8.552 8.161 1.00 89.88 183 ALA A CA 1
ATOM 1336 C C . ALA A 1 183 ? -8.636 7.479 7.748 1.00 89.88 183 ALA A C 1
ATOM 1338 O O . ALA A 1 183 ? -7.516 7.830 7.389 1.00 89.88 183 ALA A O 1
ATOM 1339 N N . LEU A 1 184 ? -9.005 6.191 7.770 1.00 85.81 184 LEU A N 1
ATOM 1340 C CA . LEU A 1 184 ? -8.073 5.080 7.552 1.00 85.81 184 LEU A CA 1
ATOM 1341 C C . LEU A 1 184 ? -7.384 5.134 6.178 1.00 85.81 184 LEU A C 1
ATOM 1343 O O . LEU A 1 184 ? -6.266 4.655 6.033 1.00 85.81 184 LEU A O 1
ATOM 1347 N N . GLY A 1 185 ? -8.045 5.702 5.162 1.00 85.94 185 GLY A N 1
ATOM 1348 C CA . GLY A 1 185 ? -7.477 5.830 3.814 1.00 85.94 185 GLY A CA 1
ATOM 1349 C C . GLY A 1 185 ? -7.201 4.490 3.119 1.00 85.94 185 GLY A C 1
ATOM 1350 O O . GLY A 1 185 ? -6.519 4.471 2.092 1.00 85.94 185 GLY A O 1
ATOM 1351 N N . ALA A 1 186 ? -7.732 3.390 3.667 1.00 94.12 186 ALA A N 1
ATOM 1352 C CA . ALA A 1 186 ? -7.554 2.042 3.155 1.00 94.12 186 ALA A CA 1
ATOM 1353 C C . ALA A 1 186 ? -8.885 1.360 2.810 1.00 94.12 186 ALA A C 1
ATOM 1355 O O . ALA A 1 186 ? -9.911 1.622 3.440 1.00 94.12 186 ALA A O 1
ATOM 1356 N N . THR A 1 187 ? -8.869 0.484 1.804 1.00 96.00 187 THR A N 1
ATOM 1357 C CA . THR A 1 187 ? -10.055 -0.239 1.306 1.00 96.00 187 THR A CA 1
ATOM 1358 C C . THR A 1 187 ? -9.745 -1.707 1.039 1.00 96.00 187 THR A C 1
ATOM 1360 O O . THR A 1 187 ? -8.640 -2.008 0.604 1.00 96.00 187 THR A O 1
ATOM 1363 N N . GLY A 1 188 ? -10.719 -2.607 1.214 1.00 96.25 188 GLY A N 1
ATOM 1364 C CA . GLY A 1 188 ? -10.485 -4.050 1.042 1.00 96.25 188 GLY A CA 1
ATOM 1365 C C . GLY A 1 188 ? -9.410 -4.532 2.010 1.00 96.25 188 GLY A C 1
ATOM 1366 O O . GLY A 1 188 ? -8.366 -4.977 1.577 1.00 96.25 188 GLY A O 1
ATOM 1367 N N . ILE A 1 189 ? -9.609 -4.242 3.294 1.00 97.31 189 ILE A N 1
ATOM 1368 C CA . ILE A 1 189 ? -8.766 -4.691 4.398 1.00 97.31 189 ILE A CA 1
ATOM 1369 C C . ILE A 1 189 ? -9.704 -5.440 5.330 1.00 97.31 189 ILE A C 1
ATOM 1371 O O . ILE A 1 189 ? -10.770 -4.915 5.658 1.00 97.31 189 ILE A O 1
ATOM 1375 N N . GLU A 1 190 ? -9.309 -6.627 5.777 1.00 97.31 190 GLU A N 1
ATOM 1376 C CA . GLU A 1 190 ? -10.110 -7.486 6.654 1.00 97.31 190 GLU A CA 1
ATOM 1377 C C . GLU A 1 190 ? -9.547 -7.530 8.077 1.00 97.31 190 GLU A C 1
ATOM 1379 O O . GLU A 1 190 ? -10.283 -7.847 9.022 1.00 97.31 190 GLU A O 1
ATOM 1384 N N . LEU A 1 191 ? -8.261 -7.196 8.240 1.00 97.75 191 LEU A N 1
ATOM 1385 C CA . LEU A 1 191 ? -7.564 -7.186 9.519 1.00 97.75 191 LEU A CA 1
ATOM 1386 C C . LEU A 1 191 ? -6.691 -5.938 9.695 1.00 97.75 191 LEU A C 1
ATOM 1388 O O . LEU A 1 191 ? -5.893 -5.577 8.837 1.00 97.75 191 LEU A O 1
ATOM 1392 N N . VAL A 1 192 ? -6.779 -5.316 10.867 1.00 98.06 192 VAL A N 1
ATOM 1393 C CA . VAL A 1 192 ? -5.830 -4.297 11.317 1.00 98.06 192 VAL A CA 1
ATOM 1394 C C . VAL A 1 192 ? -5.199 -4.743 12.633 1.00 98.06 192 VAL A C 1
ATOM 1396 O O . VAL A 1 192 ? -5.887 -5.057 13.606 1.00 98.06 192 VAL A O 1
ATOM 1399 N N . ILE A 1 193 ? -3.873 -4.767 12.675 1.00 98.06 193 ILE A N 1
ATOM 1400 C CA . ILE A 1 193 ? -3.083 -5.140 13.847 1.00 98.06 193 ILE A CA 1
ATOM 1401 C C . ILE A 1 193 ? -2.514 -3.856 14.446 1.00 98.06 193 ILE A C 1
ATOM 1403 O O . ILE A 1 193 ? -1.798 -3.119 13.771 1.00 98.06 193 ILE A O 1
ATOM 1407 N N . GLY A 1 194 ? -2.864 -3.572 15.700 1.00 97.50 194 GLY A N 1
ATOM 1408 C CA . GLY A 1 194 ? -2.270 -2.485 16.474 1.00 97.50 194 GLY A CA 1
ATOM 1409 C C . GLY A 1 194 ? -0.853 -2.818 16.948 1.00 97.50 194 GLY A C 1
ATOM 1410 O O . GLY A 1 194 ? -0.243 -3.784 16.509 1.00 97.50 194 GLY A O 1
ATOM 1411 N N . THR A 1 195 ? -0.328 -2.034 17.884 1.00 96.94 195 THR A N 1
ATOM 1412 C CA . THR A 1 195 ? 0.933 -2.335 18.575 1.00 96.94 195 THR A CA 1
ATOM 1413 C C . THR A 1 195 ? 0.700 -2.783 20.013 1.00 96.94 195 THR A C 1
ATOM 1415 O O . THR A 1 195 ? -0.213 -2.306 20.690 1.00 96.94 195 THR A O 1
ATOM 1418 N N . THR A 1 196 ? 1.566 -3.677 20.497 1.00 94.75 196 THR A N 1
ATOM 1419 C CA . THR A 1 196 ? 1.700 -4.032 21.919 1.00 94.75 196 THR A CA 1
ATOM 1420 C C . THR A 1 196 ? 2.851 -3.308 22.620 1.00 94.75 196 THR A C 1
ATOM 1422 O O . THR A 1 196 ? 2.999 -3.445 23.832 1.00 94.75 196 THR A O 1
ATOM 1425 N N . ASN A 1 197 ? 3.692 -2.569 21.887 1.00 96.38 197 ASN A N 1
ATOM 1426 C CA . ASN A 1 197 ? 4.810 -1.810 22.465 1.00 96.38 197 ASN A CA 1
ATOM 1427 C C . ASN A 1 197 ? 4.360 -0.448 23.025 1.00 96.38 197 ASN A C 1
ATOM 1429 O O . ASN A 1 197 ? 5.113 0.203 23.746 1.00 96.38 197 ASN A O 1
ATOM 1433 N N . ALA A 1 198 ? 3.137 -0.027 22.700 1.00 96.06 198 ALA A N 1
ATOM 1434 C CA . ALA A 1 198 ? 2.482 1.176 23.190 1.00 96.06 198 ALA A CA 1
ATOM 1435 C C . ALA A 1 198 ? 0.955 0.983 23.189 1.00 96.06 198 ALA A C 1
ATOM 1437 O O . ALA A 1 198 ? 0.455 -0.072 22.808 1.00 96.06 198 ALA A O 1
ATOM 1438 N N . THR A 1 199 ? 0.209 2.004 23.614 1.00 95.19 199 THR A N 1
ATOM 1439 C CA . THR A 1 199 ? -1.258 1.976 23.587 1.00 95.19 199 THR A CA 1
ATOM 1440 C C . THR A 1 199 ? -1.785 2.192 22.173 1.00 95.19 199 THR A C 1
ATOM 1442 O O . THR A 1 199 ? -1.473 3.201 21.539 1.00 95.19 199 THR A O 1
ATOM 1445 N N . SER A 1 200 ? -2.650 1.289 21.723 1.00 96.81 200 SER A N 1
ATOM 1446 C CA . SER A 1 200 ? -3.403 1.398 20.476 1.00 96.81 200 SER A CA 1
ATOM 1447 C C . SER A 1 200 ? -4.858 1.779 20.757 1.00 96.81 200 SER A C 1
ATOM 1449 O O . SER A 1 200 ? -5.540 1.120 21.548 1.00 96.81 200 SER A O 1
ATOM 1451 N N . THR A 1 201 ? -5.328 2.839 20.098 1.00 96.06 201 THR A N 1
ATOM 1452 C CA . THR A 1 201 ? -6.704 3.349 20.173 1.00 96.06 201 THR A CA 1
ATOM 1453 C C . THR A 1 201 ? -7.389 3.206 18.824 1.00 96.06 201 THR A C 1
ATOM 1455 O O . THR A 1 201 ? -6.851 3.642 17.808 1.00 96.06 201 THR A O 1
ATOM 1458 N N . LEU A 1 202 ? -8.574 2.608 18.818 1.00 96.94 202 LEU A N 1
ATOM 1459 C CA . LEU A 1 202 ? -9.441 2.495 17.654 1.00 96.94 202 LEU A CA 1
ATOM 1460 C C . LEU A 1 202 ? -10.626 3.446 17.816 1.00 96.94 202 LEU A C 1
ATOM 1462 O O . LEU A 1 202 ? -11.307 3.410 18.837 1.00 96.94 202 LEU A O 1
ATOM 1466 N N . ILE A 1 203 ? -10.872 4.277 16.810 1.00 96.38 203 ILE A N 1
ATOM 1467 C CA . ILE A 1 203 ? -11.977 5.233 16.763 1.00 96.38 203 ILE A CA 1
ATOM 1468 C C . ILE A 1 203 ? -12.939 4.818 15.652 1.00 96.38 203 ILE A C 1
ATOM 1470 O O . ILE A 1 203 ? -12.524 4.597 14.512 1.00 96.38 203 ILE A O 1
ATOM 1474 N N . GLY A 1 204 ? -14.218 4.729 16.000 1.00 95.81 204 GLY A N 1
ATOM 1475 C CA . GLY A 1 204 ? -15.321 4.387 15.121 1.00 95.81 204 GLY A CA 1
ATOM 1476 C C . GLY A 1 204 ? -15.594 5.420 14.032 1.00 95.81 204 GLY A C 1
ATOM 1477 O O . GLY A 1 204 ? -14.928 6.450 13.886 1.00 95.81 204 GLY A O 1
ATOM 1478 N N . GLY A 1 205 ? -16.596 5.110 13.217 1.00 94.31 205 GLY A N 1
ATOM 1479 C CA . GLY A 1 205 ? -17.110 6.012 12.196 1.00 94.31 205 GLY A CA 1
ATOM 1480 C C . GLY A 1 205 ? -18.093 7.036 12.769 1.00 94.31 205 GLY A C 1
ATOM 1481 O O . GLY A 1 205 ? -18.532 6.955 13.903 1.00 94.31 205 GLY A O 1
ATOM 1482 N N . ASN A 1 206 ? -18.530 7.985 11.939 1.00 94.62 206 ASN A N 1
ATOM 1483 C CA . ASN A 1 206 ? -19.603 8.929 12.299 1.00 94.62 206 ASN A CA 1
ATOM 1484 C C . ASN A 1 206 ? -21.009 8.303 12.149 1.00 94.62 206 ASN A C 1
ATOM 1486 O O . ASN A 1 206 ? -21.947 8.957 11.694 1.00 94.62 206 ASN A O 1
ATOM 1490 N N . THR A 1 207 ? -21.130 7.008 12.419 1.00 95.38 207 THR A N 1
ATOM 1491 C CA . THR A 1 207 ? -22.322 6.179 12.204 1.00 95.38 207 THR A CA 1
ATOM 1492 C C . THR A 1 207 ? -22.481 5.263 13.401 1.00 95.38 207 THR A C 1
ATOM 1494 O O . THR A 1 207 ? -21.460 4.927 13.984 1.00 95.38 207 THR A O 1
ATOM 1497 N N . ASN A 1 208 ? -23.673 4.728 13.663 1.00 96.38 208 ASN A N 1
ATOM 1498 C CA . ASN A 1 208 ? -23.822 3.687 14.677 1.00 96.38 208 ASN A CA 1
ATOM 1499 C C . ASN A 1 208 ? -22.841 2.540 14.404 1.00 96.38 208 ASN A C 1
ATOM 1501 O O . ASN A 1 208 ? -22.814 2.001 13.287 1.00 96.38 208 ASN A O 1
ATOM 1505 N N . ASN A 1 209 ? -22.018 2.170 15.378 1.00 96.19 209 ASN A N 1
ATOM 1506 C CA . ASN A 1 209 ? -21.097 1.054 15.237 1.00 96.19 209 ASN A CA 1
ATOM 1507 C C . ASN A 1 209 ? -21.462 -0.096 16.166 1.00 96.19 209 ASN A C 1
ATOM 1509 O O . ASN A 1 209 ? -21.897 0.065 17.300 1.00 96.19 209 ASN A O 1
ATOM 1513 N N . THR A 1 210 ? -21.293 -1.310 15.652 1.00 96.38 210 THR A N 1
ATOM 1514 C CA . THR A 1 210 ? -21.399 -2.534 16.439 1.00 96.38 210 THR A CA 1
ATOM 1515 C C . THR A 1 210 ? -20.003 -3.093 16.653 1.00 96.38 210 THR A C 1
ATOM 1517 O O . THR A 1 210 ? -19.351 -3.530 15.705 1.00 96.38 210 THR A O 1
ATOM 1520 N N . TRP A 1 211 ? -19.563 -3.111 17.903 1.00 95.75 211 TRP A N 1
ATOM 1521 C CA . TRP A 1 211 ? -18.246 -3.565 18.325 1.00 95.75 211 TRP A CA 1
ATOM 1522 C C . TRP A 1 211 ? -18.379 -4.951 18.951 1.00 95.75 211 TRP A C 1
ATOM 1524 O O . TRP A 1 211 ? -18.898 -5.103 20.054 1.00 95.75 211 TRP A O 1
ATOM 1534 N N . ASN A 1 212 ? -17.945 -5.994 18.247 1.00 94.31 212 ASN A N 1
ATOM 1535 C CA . ASN A 1 212 ? -17.985 -7.357 18.769 1.00 94.31 212 ASN A CA 1
ATOM 1536 C C . ASN A 1 212 ? -16.677 -7.699 19.497 1.00 94.31 212 ASN A C 1
ATOM 1538 O O . ASN A 1 212 ? -15.655 -7.937 18.854 1.00 94.31 212 ASN A O 1
ATOM 1542 N N . LEU A 1 213 ? -16.729 -7.757 20.830 1.00 92.44 213 LEU A N 1
ATOM 1543 C CA . LEU A 1 213 ? -15.582 -7.987 21.710 1.00 92.44 213 LEU A CA 1
ATOM 1544 C C . LEU A 1 213 ? -15.523 -9.466 22.121 1.00 92.44 213 LEU A C 1
ATOM 1546 O O . LEU A 1 213 ? -16.021 -9.852 23.182 1.00 92.44 213 LEU A O 1
ATOM 1550 N N . ALA A 1 214 ? -14.966 -10.304 21.243 1.00 85.94 214 ALA A N 1
ATOM 1551 C CA . ALA A 1 214 ? -14.912 -11.762 21.423 1.00 85.94 214 ALA A CA 1
ATOM 1552 C C . ALA A 1 214 ? -13.557 -12.300 21.903 1.00 85.94 214 ALA A C 1
ATOM 1554 O O . ALA A 1 214 ? -13.480 -13.440 22.361 1.00 85.94 214 ALA A O 1
ATOM 1555 N N . ILE A 1 215 ? -12.495 -11.503 21.788 1.00 84.38 215 ILE A N 1
ATOM 1556 C CA . ILE A 1 215 ? -11.139 -11.858 22.211 1.00 84.38 215 ILE A CA 1
ATOM 1557 C C . ILE A 1 215 ? -10.497 -10.677 22.945 1.00 84.38 215 ILE A C 1
ATOM 1559 O O . ILE A 1 215 ? -10.889 -9.525 22.761 1.00 84.38 215 ILE A O 1
ATOM 1563 N N . THR A 1 216 ? -9.497 -10.955 23.782 1.00 85.44 216 THR A N 1
ATOM 1564 C CA . THR A 1 216 ? -8.734 -9.921 24.497 1.00 85.44 216 THR A CA 1
ATOM 1565 C C . THR A 1 216 ? -8.141 -8.907 23.520 1.00 85.44 216 THR A C 1
ATOM 1567 O O . THR A 1 216 ? -7.351 -9.285 22.655 1.00 85.44 216 THR A O 1
ATOM 1570 N N . ASN A 1 217 ? -8.482 -7.625 23.693 1.00 86.75 217 ASN A N 1
ATOM 1571 C CA . ASN A 1 217 ? -7.992 -6.507 22.877 1.00 86.75 217 ASN A CA 1
ATOM 1572 C C . ASN A 1 217 ? -8.177 -6.718 21.363 1.00 86.75 217 ASN A C 1
ATOM 1574 O O . ASN A 1 217 ? -7.377 -6.231 20.561 1.00 86.75 217 ASN A O 1
ATOM 1578 N N . GLY A 1 218 ? -9.200 -7.480 20.967 1.00 91.81 218 GLY A N 1
ATOM 1579 C CA . GLY A 1 218 ? -9.579 -7.640 19.573 1.00 91.81 218 GLY A CA 1
ATOM 1580 C C . GLY A 1 218 ? -11.078 -7.487 19.376 1.00 91.81 218 GLY A C 1
ATOM 1581 O O . GLY A 1 218 ? -11.887 -7.958 20.178 1.00 91.81 218 GLY A O 1
ATOM 1582 N N . VAL A 1 219 ? -11.436 -6.798 18.301 1.00 94.06 219 VAL A N 1
ATOM 1583 C CA . VAL A 1 219 ? -12.809 -6.417 17.997 1.00 94.06 219 VAL A CA 1
ATOM 1584 C C . VAL A 1 219 ? -13.122 -6.678 16.536 1.00 94.06 219 VAL A C 1
ATOM 1586 O O . VAL A 1 219 ? -12.319 -6.375 15.660 1.00 94.06 219 VAL A O 1
ATOM 1589 N N . THR A 1 220 ? -14.309 -7.213 16.266 1.00 95.56 220 THR A N 1
ATOM 1590 C CA . THR A 1 220 ? -14.884 -7.172 14.919 1.00 95.56 220 THR A CA 1
ATOM 1591 C C . THR A 1 220 ? -15.865 -6.007 14.853 1.00 95.56 220 THR A C 1
ATOM 1593 O O . THR A 1 220 ? -16.911 -6.031 15.504 1.00 95.56 220 THR A O 1
ATOM 1596 N N . LEU A 1 221 ? -15.530 -4.989 14.068 1.00 95.62 221 LEU A N 1
ATOM 1597 C CA . LEU A 1 221 ? -16.368 -3.823 13.822 1.00 95.62 221 LEU A CA 1
ATOM 1598 C C . LEU A 1 221 ? -17.382 -4.137 12.719 1.00 95.62 221 LEU A C 1
ATOM 1600 O O . LEU A 1 221 ? -17.020 -4.609 11.638 1.00 95.62 221 LEU A O 1
ATOM 1604 N N . ASN A 1 222 ? -18.661 -3.888 13.000 1.00 94.38 222 ASN A N 1
ATOM 1605 C CA . ASN A 1 222 ? -19.791 -4.064 12.081 1.00 94.38 222 ASN A CA 1
ATOM 1606 C C . ASN A 1 222 ? -19.857 -5.453 11.414 1.00 94.38 222 ASN A C 1
ATOM 1608 O O . ASN A 1 222 ? -20.439 -5.608 10.344 1.00 94.38 222 ASN A O 1
ATOM 1612 N N . ASN A 1 223 ? -19.302 -6.476 12.074 1.00 91.56 223 ASN A N 1
ATOM 1613 C CA . ASN A 1 223 ? -19.203 -7.862 11.597 1.00 91.56 223 ASN A CA 1
ATOM 1614 C C . ASN A 1 223 ? -18.347 -8.073 10.334 1.00 91.56 223 ASN A C 1
ATOM 1616 O O . ASN A 1 223 ? -18.415 -9.151 9.748 1.00 91.56 223 ASN A O 1
ATOM 1620 N N . THR A 1 224 ? -17.557 -7.084 9.913 1.00 90.44 224 THR A N 1
ATOM 1621 C CA . THR A 1 224 ? -16.768 -7.172 8.673 1.00 90.44 224 THR A CA 1
ATOM 1622 C C . THR A 1 224 ? -15.280 -6.961 8.895 1.00 90.44 224 THR A C 1
ATOM 1624 O O . THR A 1 224 ? -14.485 -7.703 8.333 1.00 90.44 224 THR A O 1
ATOM 1627 N N . LEU A 1 225 ? -14.898 -5.976 9.710 1.00 94.44 225 LEU A N 1
ATOM 1628 C CA . LEU A 1 225 ? -13.503 -5.566 9.855 1.00 94.44 225 LEU A CA 1
ATOM 1629 C C . LEU A 1 225 ? -12.957 -5.985 11.213 1.00 94.44 225 LEU A C 1
ATOM 1631 O O . LEU A 1 225 ? -13.520 -5.624 12.246 1.00 94.44 225 LEU A O 1
ATOM 1635 N N . ASN A 1 226 ? -11.872 -6.750 11.212 1.00 96.38 226 ASN A N 1
ATOM 1636 C CA . ASN A 1 226 ? -11.262 -7.258 12.429 1.00 96.38 226 ASN A CA 1
ATOM 1637 C C . ASN A 1 226 ? -10.098 -6.377 12.865 1.00 96.38 226 ASN A C 1
ATOM 1639 O O . ASN A 1 226 ? -9.300 -5.912 12.058 1.00 96.38 226 ASN A O 1
ATOM 1643 N N . PHE A 1 227 ? -9.977 -6.215 14.171 1.00 96.69 227 PHE A N 1
ATOM 1644 C CA . PHE A 1 227 ? -8.890 -5.511 14.818 1.00 96.69 227 PHE A CA 1
ATOM 1645 C C . PHE A 1 227 ? -8.332 -6.388 15.916 1.00 96.69 227 PHE A C 1
ATOM 1647 O O . PHE A 1 227 ? -9.093 -7.011 16.658 1.00 96.69 227 PHE A O 1
ATOM 1654 N N . ILE A 1 228 ? -7.014 -6.404 16.059 1.00 96.00 228 ILE A N 1
ATOM 1655 C CA . ILE A 1 228 ? -6.344 -7.045 17.188 1.00 96.00 228 ILE A CA 1
ATOM 1656 C C . ILE A 1 228 ? -5.298 -6.105 17.769 1.00 96.00 228 ILE A C 1
ATOM 1658 O O . ILE A 1 228 ? -4.756 -5.256 17.068 1.00 96.00 228 ILE A O 1
ATOM 1662 N N . GLN A 1 229 ? -4.993 -6.289 19.052 1.00 95.69 229 GLN A N 1
ATOM 1663 C CA . GLN A 1 229 ? -4.023 -5.479 19.791 1.00 95.69 229 GLN A CA 1
ATOM 1664 C C . GLN A 1 229 ? -4.443 -4.007 19.951 1.00 95.69 229 GLN A C 1
ATOM 1666 O O . GLN A 1 229 ? -3.588 -3.138 20.086 1.00 95.69 229 GLN A O 1
ATOM 1671 N N . PHE A 1 230 ? -5.749 -3.734 20.027 1.00 95.25 230 PHE A N 1
ATOM 1672 C CA . PHE A 1 230 ? -6.295 -2.420 20.381 1.00 95.25 230 PHE A CA 1
ATOM 1673 C C . PHE A 1 230 ? -6.786 -2.426 21.824 1.00 95.25 230 PHE A C 1
ATOM 1675 O O . PHE A 1 230 ? -7.634 -3.235 22.187 1.00 95.25 230 PHE A O 1
ATOM 1682 N N . GLN A 1 231 ? -6.226 -1.551 22.659 1.00 93.06 231 GLN A N 1
ATOM 1683 C CA . GLN A 1 231 ? -6.589 -1.472 24.076 1.00 93.06 231 GLN A CA 1
ATOM 1684 C C . GLN A 1 231 ? -7.773 -0.530 24.276 1.00 93.06 231 GLN A C 1
ATOM 1686 O O . GLN A 1 231 ? -8.644 -0.815 25.091 1.00 93.06 231 GLN A O 1
ATOM 1691 N N . ASN A 1 232 ? -7.815 0.572 23.526 1.00 93.44 232 ASN A N 1
ATOM 1692 C CA . ASN A 1 232 ? -8.846 1.589 23.673 1.00 93.44 232 ASN A CA 1
ATOM 1693 C C . ASN A 1 232 ? -9.791 1.591 22.471 1.00 93.44 232 ASN A C 1
ATOM 1695 O O . ASN A 1 232 ? -9.328 1.522 21.331 1.00 93.44 232 ASN A O 1
ATOM 1699 N N . LEU A 1 233 ? -11.088 1.727 22.731 1.00 95.06 233 LEU A N 1
ATOM 1700 C CA . LEU A 1 233 ? -12.144 1.893 21.735 1.00 95.06 233 LEU A CA 1
ATOM 1701 C C . LEU A 1 233 ? -12.873 3.213 21.986 1.00 95.06 233 LEU A C 1
ATOM 1703 O O . LEU A 1 233 ? -13.156 3.535 23.140 1.00 95.06 233 LEU A O 1
ATOM 1707 N N . ILE A 1 234 ? -13.169 3.952 20.918 1.00 95.06 234 ILE A N 1
ATOM 1708 C CA . ILE A 1 234 ? -13.937 5.201 20.954 1.00 95.06 234 ILE A CA 1
ATOM 1709 C C . ILE A 1 234 ? -15.036 5.145 19.886 1.00 95.06 234 ILE A C 1
ATOM 1711 O O . ILE A 1 234 ? -14.721 4.935 18.717 1.00 95.06 234 ILE A O 1
ATOM 1715 N N . GLY A 1 235 ? -16.293 5.346 20.270 1.00 93.44 235 GLY A N 1
ATOM 1716 C CA . GLY A 1 235 ? -17.482 5.242 19.420 1.00 93.44 235 GLY A CA 1
ATOM 1717 C C . GLY A 1 235 ? -17.650 6.376 18.397 1.00 93.44 235 GLY A C 1
ATOM 1718 O O . GLY A 1 235 ? -17.652 6.125 17.192 1.00 93.44 235 GLY A O 1
ATOM 1719 N N . LYS A 1 236 ? -17.581 7.629 18.879 1.00 93.25 236 LYS A N 1
ATOM 1720 C CA . LYS A 1 236 ? -17.480 8.918 18.148 1.00 93.25 236 LYS A CA 1
ATOM 1721 C C . LYS A 1 236 ? -18.760 9.769 18.153 1.00 93.25 236 LYS A C 1
ATOM 1723 O O . LYS A 1 236 ? -18.837 10.646 19.006 1.00 93.25 236 LYS A O 1
ATOM 1728 N N . LEU A 1 237 ? -19.671 9.661 17.172 1.00 92.31 237 LEU A N 1
ATOM 1729 C CA . LEU A 1 237 ? -20.785 10.631 17.003 1.00 92.31 237 LEU A CA 1
ATOM 1730 C C . LEU A 1 237 ? -22.212 10.100 17.205 1.00 92.31 237 LEU A C 1
ATOM 1732 O O . LEU A 1 237 ? -23.085 10.913 17.510 1.00 92.31 237 LEU A O 1
ATOM 1736 N N . LEU A 1 238 ? -22.489 8.829 16.912 1.00 95.50 238 LEU A N 1
ATOM 1737 C CA . LEU A 1 238 ? -23.837 8.249 16.982 1.00 95.50 238 LEU A CA 1
ATOM 1738 C C . LEU A 1 238 ? -23.815 7.019 17.885 1.00 95.50 238 LEU A C 1
ATOM 1740 O O . LEU A 1 238 ? -22.751 6.501 18.154 1.00 95.50 238 LEU A O 1
ATOM 1744 N N . ASP A 1 239 ? -24.994 6.513 18.243 1.00 95.88 239 ASP A N 1
ATOM 1745 C CA . ASP A 1 239 ? -25.165 5.365 19.137 1.00 95.88 239 ASP A CA 1
ATOM 1746 C C . ASP A 1 239 ? -24.297 4.148 18.769 1.00 95.88 239 ASP A C 1
ATOM 1748 O O . ASP A 1 239 ? -24.477 3.518 17.716 1.00 95.88 239 ASP A O 1
ATOM 1752 N N . ASP A 1 240 ? -23.439 3.751 19.697 1.00 96.31 240 ASP A N 1
ATOM 1753 C CA . ASP A 1 240 ? -22.524 2.630 19.568 1.00 96.31 240 ASP A CA 1
ATOM 1754 C C . ASP A 1 240 ? -22.898 1.470 20.488 1.00 96.31 240 ASP A C 1
ATOM 1756 O O . ASP A 1 240 ? -23.282 1.642 21.642 1.00 96.31 240 ASP A O 1
ATOM 1760 N N . ASN A 1 241 ? -22.785 0.241 19.981 1.00 95.81 241 ASN A N 1
ATOM 1761 C CA . ASN A 1 241 ? -23.082 -0.969 20.741 1.00 95.81 241 ASN A CA 1
ATOM 1762 C C . ASN A 1 241 ? -21.839 -1.851 20.896 1.00 95.81 241 ASN A C 1
ATOM 1764 O O . ASN A 1 241 ? -21.394 -2.498 19.942 1.00 95.81 241 ASN A O 1
ATOM 1768 N N . PHE A 1 242 ? -21.313 -1.918 22.115 1.00 94.19 242 PHE A N 1
ATOM 1769 C CA . PHE A 1 242 ? -20.176 -2.732 22.518 1.00 94.19 242 PHE A CA 1
ATOM 1770 C C . PHE A 1 242 ? -20.647 -4.080 23.057 1.00 94.19 242 PHE A C 1
ATOM 1772 O O . PHE A 1 242 ? -20.922 -4.241 24.244 1.00 94.19 242 PHE A O 1
ATOM 1779 N N . ILE A 1 243 ? -20.729 -5.072 22.171 1.00 93.25 243 ILE A N 1
ATOM 1780 C CA . ILE A 1 243 ? -21.198 -6.416 22.504 1.00 93.25 243 ILE A CA 1
ATOM 1781 C C . ILE A 1 243 ? -20.047 -7.233 23.083 1.00 93.25 243 ILE A C 1
ATOM 1783 O O . ILE A 1 243 ? -19.192 -7.754 22.358 1.00 93.25 243 ILE A O 1
ATOM 1787 N N . CYS A 1 244 ? -20.067 -7.401 24.398 1.00 89.50 244 CYS A N 1
ATOM 1788 C CA . CYS A 1 244 ? -19.120 -8.208 25.143 1.00 89.50 244 CYS A CA 1
ATOM 1789 C C . CYS A 1 244 ? -19.472 -9.698 25.029 1.00 89.50 244 CYS A C 1
ATOM 1791 O O . CYS A 1 244 ? -20.611 -10.109 25.265 1.00 89.50 244 CYS A O 1
ATOM 1793 N N . ARG A 1 245 ? -18.479 -10.547 24.739 1.00 87.44 245 ARG A N 1
ATOM 1794 C CA . ARG A 1 245 ? -18.637 -12.011 24.722 1.00 87.44 245 ARG A CA 1
ATOM 1795 C C . ARG A 1 245 ? -17.637 -12.695 25.645 1.00 87.44 245 ARG A C 1
ATOM 1797 O O . ARG A 1 245 ? -16.535 -12.212 25.865 1.00 87.44 245 ARG A O 1
ATOM 1804 N N . ASN A 1 246 ? -18.030 -13.847 26.179 1.00 79.50 246 ASN A N 1
ATOM 1805 C CA . ASN A 1 246 ? -17.184 -14.653 27.053 1.00 79.50 246 ASN A CA 1
ATOM 1806 C C . ASN A 1 246 ? -16.081 -15.395 26.256 1.00 79.50 246 ASN A C 1
ATOM 1808 O O . ASN A 1 246 ? -16.425 -16.027 25.254 1.00 79.50 246 ASN A O 1
ATOM 1812 N N . PRO A 1 247 ? -14.812 -15.427 26.719 1.00 71.81 247 PRO A N 1
ATOM 1813 C CA . PRO A 1 247 ? -14.247 -14.690 27.854 1.00 71.81 247 PRO A CA 1
ATOM 1814 C C . PRO A 1 247 ? -13.910 -13.244 27.489 1.00 71.81 247 PRO A C 1
ATOM 1816 O O . PRO A 1 247 ? -13.060 -12.996 26.639 1.00 71.81 247 PRO A O 1
ATOM 1819 N N . MET A 1 248 ? -14.535 -12.286 28.179 1.00 70.94 248 MET A N 1
ATOM 1820 C CA . MET A 1 248 ? -14.194 -10.876 28.009 1.00 70.94 248 MET A CA 1
ATOM 1821 C C . MET A 1 248 ? -13.140 -10.496 29.040 1.00 70.94 248 MET A C 1
ATOM 1823 O O . MET A 1 248 ? -13.413 -10.459 30.236 1.00 70.94 248 MET A O 1
ATOM 1827 N N . ASN A 1 249 ? -11.939 -10.217 28.546 1.00 72.50 249 ASN A N 1
ATOM 1828 C CA . ASN A 1 249 ? -10.850 -9.615 29.305 1.00 72.50 249 ASN A CA 1
ATOM 1829 C C . ASN A 1 249 ? -10.433 -8.327 28.588 1.00 72.50 249 ASN A C 1
ATOM 1831 O O . ASN A 1 249 ? -9.322 -8.241 28.067 1.00 72.50 249 ASN A O 1
ATOM 1835 N N . TRP A 1 250 ? -11.345 -7.359 28.466 1.00 81.25 250 TRP A N 1
ATOM 1836 C CA . TRP A 1 250 ? -10.981 -6.057 27.913 1.00 81.25 250 TRP A CA 1
ATOM 1837 C C . TRP A 1 250 ? -10.232 -5.253 28.972 1.00 81.25 250 TRP A C 1
ATOM 1839 O O . TRP A 1 250 ? -10.740 -5.065 30.074 1.00 81.25 250 TRP A O 1
ATOM 1849 N N . SER A 1 251 ? -9.005 -4.830 28.667 1.00 73.12 251 SER A N 1
ATOM 1850 C CA . SER A 1 251 ? -8.122 -4.199 29.656 1.00 73.12 251 SER A CA 1
ATOM 1851 C C . SER A 1 251 ? -7.990 -2.682 29.512 1.00 73.12 251 SER A C 1
ATOM 1853 O O . SER A 1 251 ? -7.393 -2.056 30.383 1.00 73.12 251 SER A O 1
ATOM 1855 N N . GLY A 1 252 ? -8.462 -2.094 28.409 1.00 82.88 252 GLY A N 1
ATOM 1856 C CA . GLY A 1 252 ? -8.351 -0.653 28.161 1.00 82.88 252 GLY A CA 1
ATOM 1857 C C . GLY A 1 252 ? -9.691 0.084 28.144 1.00 82.88 252 GLY A C 1
ATOM 1858 O O . GLY A 1 252 ? -10.694 -0.418 28.648 1.00 82.88 252 GLY A O 1
ATOM 1859 N N . LEU A 1 253 ? -9.676 1.310 27.614 1.00 88.19 253 LEU A N 1
ATOM 1860 C CA . LEU A 1 253 ? -10.821 2.231 27.581 1.00 88.19 253 LEU A CA 1
ATOM 1861 C C . LEU A 1 253 ? -11.892 1.761 26.578 1.00 88.19 253 LEU A C 1
ATOM 1863 O O . LEU A 1 253 ? -11.556 1.299 25.489 1.00 88.19 253 LEU A O 1
ATOM 1867 N N . ILE A 1 254 ? -13.170 1.913 26.929 1.00 90.69 254 ILE A N 1
ATOM 1868 C CA . ILE A 1 254 ? -14.315 1.760 26.013 1.00 90.69 254 ILE A CA 1
ATOM 1869 C C . ILE A 1 254 ? -15.208 2.993 26.161 1.00 90.69 254 ILE A C 1
ATOM 1871 O O . ILE A 1 254 ? -16.021 3.052 27.071 1.00 90.69 254 ILE A O 1
ATOM 1875 N N . ASP A 1 255 ? -15.048 3.976 25.290 1.00 91.06 255 ASP A N 1
ATOM 1876 C CA . ASP A 1 255 ? -15.735 5.272 25.348 1.00 91.06 255 ASP A CA 1
ATOM 1877 C C . ASP A 1 255 ? -16.735 5.361 24.185 1.00 91.06 255 ASP A C 1
ATOM 1879 O O . ASP A 1 255 ? -16.330 5.263 23.031 1.00 91.06 255 ASP A O 1
ATOM 1883 N N . GLY A 1 256 ? -18.037 5.485 24.448 1.00 90.88 256 GLY A N 1
ATOM 1884 C CA . GLY A 1 256 ? -19.042 5.652 23.389 1.00 90.88 256 GLY A CA 1
ATOM 1885 C C . GLY A 1 256 ? -18.983 7.031 22.716 1.00 90.88 256 GLY A C 1
ATOM 1886 O O . GLY A 1 256 ? -19.132 7.166 21.502 1.00 90.88 256 GLY A O 1
ATOM 1887 N N . ASN A 1 257 ? -18.531 8.034 23.466 1.00 91.56 257 ASN A N 1
ATOM 1888 C CA . ASN A 1 257 ? -18.429 9.435 23.089 1.00 91.56 257 ASN A CA 1
ATOM 1889 C C . ASN A 1 257 ? -19.797 10.116 22.927 1.00 91.56 257 ASN A C 1
ATOM 1891 O O . ASN A 1 257 ? -20.502 10.288 23.910 1.00 91.56 257 ASN A O 1
ATOM 1895 N N . ILE A 1 258 ? -20.156 10.633 21.753 1.00 92.81 258 ILE A N 1
ATOM 1896 C CA . ILE A 1 258 ? -21.480 11.224 21.542 1.00 92.81 258 ILE A CA 1
ATOM 1897 C C . ILE A 1 258 ? -22.406 10.124 21.032 1.00 92.81 258 ILE A C 1
ATOM 1899 O O . ILE A 1 258 ? -22.101 9.498 20.025 1.00 92.81 258 ILE A O 1
ATOM 1903 N N . GLY A 1 259 ? -23.577 9.987 21.644 1.00 92.50 259 GLY A N 1
ATOM 1904 C CA . GLY A 1 259 ? -24.558 8.977 21.263 1.00 92.50 259 GLY A CA 1
ATOM 1905 C C . GLY A 1 259 ? -25.365 8.528 22.474 1.00 92.50 259 GLY A C 1
ATOM 1906 O O . GLY A 1 259 ? -25.220 9.079 23.563 1.00 92.50 259 GLY A O 1
ATOM 1907 N N . ASN A 1 260 ? -26.271 7.574 22.266 1.00 93.12 260 ASN A N 1
ATOM 1908 C CA . ASN A 1 260 ? -26.759 6.702 23.328 1.00 93.12 260 ASN A CA 1
ATOM 1909 C C . ASN A 1 260 ? -26.040 5.364 23.200 1.00 93.12 260 ASN A C 1
ATOM 1911 O O . ASN A 1 260 ? -26.454 4.484 22.439 1.00 93.12 260 ASN A O 1
ATOM 1915 N N . ASP A 1 261 ? -24.980 5.211 23.969 1.00 93.75 261 ASP A N 1
ATOM 1916 C CA . ASP A 1 261 ? -24.043 4.122 23.806 1.00 93.75 261 ASP A CA 1
ATOM 1917 C C . ASP A 1 261 ? -24.372 2.983 24.763 1.00 93.75 261 ASP A C 1
ATOM 1919 O O . ASP A 1 261 ? -24.825 3.156 25.902 1.00 93.75 261 ASP A O 1
A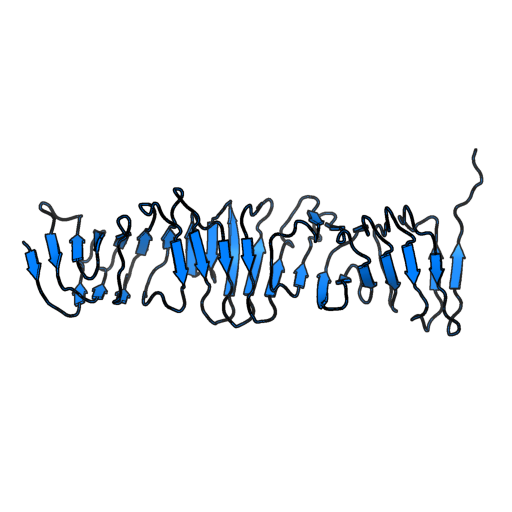TOM 1923 N N . THR A 1 262 ? -24.202 1.768 24.258 1.00 94.19 262 THR A N 1
ATOM 1924 C CA . THR A 1 262 ? -24.597 0.541 24.932 1.00 94.19 262 THR A CA 1
ATOM 1925 C C . THR A 1 262 ? -23.396 -0.354 25.149 1.00 94.19 262 THR A C 1
ATOM 1927 O O . THR A 1 262 ? -22.707 -0.732 24.207 1.00 94.19 262 THR A O 1
ATOM 1930 N N . LEU A 1 263 ? -23.197 -0.777 26.391 1.00 91.50 263 LEU A N 1
ATOM 1931 C CA . LEU A 1 263 ? -22.329 -1.890 26.736 1.00 91.50 263 LEU A CA 1
ATOM 1932 C C . LEU A 1 263 ? -23.187 -3.142 26.964 1.00 91.50 263 LEU A C 1
ATOM 1934 O O . LEU A 1 263 ? -23.935 -3.247 27.941 1.00 91.50 263 LEU A O 1
ATOM 1938 N N . ASP A 1 264 ? -23.115 -4.085 26.030 1.00 92.00 264 ASP A N 1
ATOM 1939 C CA . ASP A 1 264 ? -24.033 -5.216 25.920 1.00 92.00 264 ASP A CA 1
ATOM 1940 C C . ASP A 1 264 ? -23.386 -6.535 26.371 1.00 92.00 264 ASP A C 1
ATOM 1942 O O . ASP A 1 264 ? -22.542 -7.115 25.688 1.00 92.00 264 ASP A O 1
ATOM 1946 N N . TYR A 1 265 ? -23.836 -7.047 27.519 1.00 90.56 265 TYR A N 1
ATOM 1947 C CA . TYR A 1 265 ? -23.468 -8.349 28.084 1.00 90.56 265 TYR A CA 1
ATOM 1948 C C . TYR A 1 265 ? -24.544 -9.421 27.869 1.00 90.56 265 TYR A C 1
ATOM 1950 O O . TYR A 1 265 ? -24.460 -10.503 28.457 1.00 90.56 265 TYR A O 1
ATOM 1958 N N . SER A 1 266 ? -25.561 -9.178 27.040 1.00 90.44 266 SER A N 1
ATOM 1959 C CA . SER A 1 266 ? -26.661 -10.126 26.805 1.00 90.44 266 SER A CA 1
ATOM 1960 C C . SER A 1 266 ? -26.191 -11.498 26.308 1.00 90.44 266 SER A C 1
ATOM 1962 O O . SER A 1 266 ? -26.846 -12.512 26.562 1.00 90.44 266 SER A O 1
ATOM 1964 N N . ALA A 1 267 ? -25.019 -11.555 25.670 1.00 88.31 267 ALA A N 1
ATOM 1965 C CA . ALA A 1 267 ? -24.395 -12.782 25.185 1.00 88.31 267 ALA A CA 1
ATOM 1966 C C . ALA A 1 267 ? -23.684 -13.613 26.275 1.00 88.31 267 ALA A C 1
ATOM 1968 O O . ALA A 1 267 ? -23.184 -14.702 25.983 1.00 88.31 267 ALA A O 1
ATOM 1969 N N . PHE A 1 268 ? -23.604 -13.138 27.523 1.00 87.88 268 PHE A N 1
ATOM 1970 C CA . PHE A 1 268 ? -22.918 -13.865 28.591 1.00 87.88 268 PHE A CA 1
ATOM 1971 C C . PHE A 1 268 ? -23.711 -15.083 29.070 1.00 87.88 268 PHE A C 1
ATOM 1973 O O . PHE A 1 268 ? -24.929 -15.044 29.259 1.00 87.88 268 PHE A O 1
ATOM 1980 N N . THR A 1 269 ? -22.973 -16.164 29.324 1.00 87.88 269 THR A N 1
ATOM 1981 C CA . THR A 1 269 ? -23.483 -17.431 29.874 1.00 87.88 269 THR A CA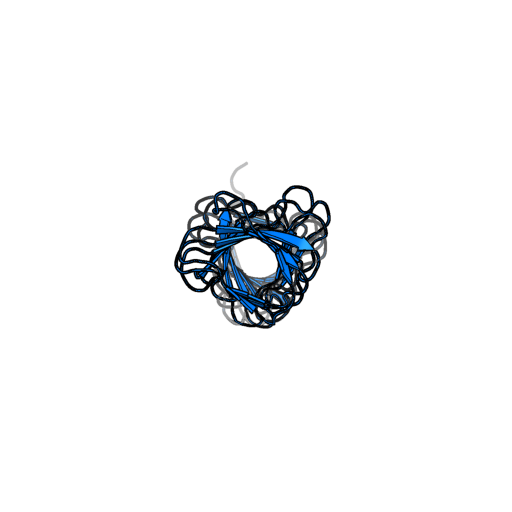 1
ATOM 1982 C C . THR A 1 269 ? -22.772 -17.848 31.162 1.00 87.88 269 THR A C 1
ATOM 1984 O O . THR A 1 269 ? -23.069 -18.905 31.711 1.00 87.88 269 THR A O 1
ATOM 1987 N N . ILE A 1 270 ? -21.810 -17.051 31.633 1.00 86.19 270 ILE A N 1
ATOM 1988 C CA . ILE A 1 270 ? -21.122 -17.245 32.912 1.00 86.19 270 ILE A CA 1
ATOM 1989 C C . ILE A 1 270 ? -21.211 -15.959 33.740 1.00 86.19 270 ILE A C 1
ATOM 1991 O O . ILE A 1 270 ? -21.343 -14.885 33.145 1.00 86.19 270 ILE A O 1
ATOM 1995 N N . PRO A 1 271 ? -21.153 -16.039 35.083 1.00 84.94 271 PRO A N 1
ATOM 1996 C CA . PRO A 1 271 ? -21.179 -14.851 35.924 1.00 84.94 271 PRO A CA 1
ATOM 1997 C C . PRO A 1 271 ? -20.056 -13.878 35.573 1.00 84.94 271 PRO A C 1
ATOM 1999 O O . PRO A 1 271 ? -18.922 -14.295 35.336 1.00 84.94 271 PRO A O 1
ATOM 2002 N N . VAL A 1 272 ? -20.372 -12.587 35.588 1.00 82.44 272 VAL A N 1
ATOM 2003 C CA . VAL A 1 272 ? -19.404 -11.514 35.356 1.00 82.44 272 VAL A CA 1
ATOM 2004 C C . VAL A 1 272 ? -19.575 -10.426 36.405 1.00 82.44 272 VAL A C 1
ATOM 2006 O O . VAL A 1 272 ? -20.691 -10.074 36.793 1.00 82.44 272 VAL A O 1
ATOM 2009 N N . THR A 1 273 ? -18.449 -9.901 36.872 1.00 82.12 273 THR A N 1
ATOM 2010 C CA . THR A 1 273 ? -18.409 -8.693 37.688 1.00 82.12 273 THR A CA 1
ATOM 2011 C C . THR A 1 273 ? -17.919 -7.562 36.804 1.00 82.12 273 THR A C 1
ATOM 2013 O O . THR A 1 273 ? -16.838 -7.649 36.229 1.00 82.12 273 THR A O 1
ATOM 2016 N N . ILE A 1 274 ? -18.733 -6.526 36.684 1.00 77.12 274 ILE A N 1
ATOM 2017 C CA . ILE A 1 274 ? -18.432 -5.302 35.959 1.00 77.12 274 ILE A CA 1
ATOM 2018 C C . ILE A 1 274 ? -18.103 -4.259 37.017 1.00 77.12 274 ILE A C 1
ATOM 2020 O O . ILE A 1 274 ? -18.973 -3.841 37.783 1.00 77.12 274 ILE A O 1
ATOM 2024 N N . ASP A 1 275 ? -16.841 -3.864 37.078 1.00 75.56 275 ASP A N 1
ATOM 2025 C CA . ASP A 1 275 ? -16.409 -2.794 37.962 1.00 75.56 275 ASP A CA 1
ATOM 2026 C C . ASP A 1 275 ? -16.398 -1.467 37.207 1.00 75.56 275 ASP A C 1
ATOM 2028 O O . ASP A 1 275 ? -15.476 -1.171 36.446 1.00 75.56 275 ASP A O 1
ATOM 2032 N N . LEU A 1 276 ? -17.442 -0.670 37.440 1.00 72.12 276 LEU A N 1
ATOM 2033 C CA . LEU A 1 276 ? -17.651 0.638 36.825 1.00 72.12 276 LEU A CA 1
ATOM 2034 C C . LEU A 1 276 ? -16.592 1.665 37.247 1.00 72.12 276 LEU A C 1
ATOM 2036 O O . LEU A 1 276 ? -16.460 2.686 36.586 1.00 72.12 276 LEU A O 1
ATOM 2040 N N . SER A 1 277 ? -15.843 1.416 38.328 1.00 69.25 277 SER A N 1
ATOM 2041 C CA . SER A 1 277 ? -14.722 2.273 38.736 1.00 69.25 277 SER A CA 1
ATOM 2042 C C . SER A 1 277 ? -13.446 2.010 37.932 1.00 69.25 277 SER A C 1
ATOM 2044 O O . SER A 1 277 ? -12.596 2.890 37.813 1.00 69.25 277 SER A O 1
ATOM 2046 N N . THR A 1 278 ? -13.317 0.802 37.376 1.00 63.41 278 THR A N 1
ATOM 2047 C CA . THR A 1 278 ? -12.169 0.376 36.553 1.00 63.41 278 THR A CA 1
ATOM 2048 C C . THR A 1 278 ? -12.470 0.384 35.065 1.00 63.41 278 THR A C 1
ATOM 2050 O O . THR A 1 278 ? -11.547 0.387 34.249 1.00 63.41 278 THR A O 1
ATOM 2053 N N . LEU A 1 279 ? -13.757 0.398 34.706 1.00 60.91 279 LEU A N 1
ATOM 2054 C CA . LEU A 1 279 ? -14.187 0.740 33.370 1.00 60.91 279 LEU A CA 1
ATOM 2055 C C . LEU A 1 279 ? -13.743 2.181 33.141 1.00 60.91 279 LEU A C 1
ATOM 2057 O O . LEU A 1 279 ? -14.396 3.137 33.548 1.00 60.91 279 LEU A O 1
ATOM 2061 N N . ASN A 1 280 ? -12.622 2.330 32.449 1.00 57.91 280 ASN A N 1
ATOM 2062 C CA . ASN A 1 280 ? -12.284 3.536 31.714 1.00 57.91 280 ASN A CA 1
ATOM 2063 C C . ASN A 1 280 ? -13.312 3.687 30.571 1.00 57.91 280 ASN A C 1
ATOM 2065 O O . ASN A 1 280 ? -12.961 3.671 29.401 1.00 57.91 280 ASN A O 1
ATOM 2069 N N . ALA A 1 281 ? -14.602 3.707 30.890 1.00 59.59 281 ALA A N 1
ATOM 2070 C CA . ALA A 1 281 ? -15.691 3.837 29.952 1.00 59.59 281 ALA A CA 1
ATOM 2071 C C . ALA A 1 281 ? -16.319 5.191 30.189 1.00 59.59 281 ALA A C 1
ATOM 2073 O O . ALA A 1 281 ? -17.291 5.353 30.927 1.00 59.59 281 ALA A O 1
ATOM 2074 N N . VAL A 1 282 ? -15.638 6.203 29.673 1.00 66.06 282 VAL A N 1
ATOM 2075 C CA . VAL A 1 282 ? -16.118 7.566 29.782 1.00 66.06 282 VAL A CA 1
ATOM 2076 C C . V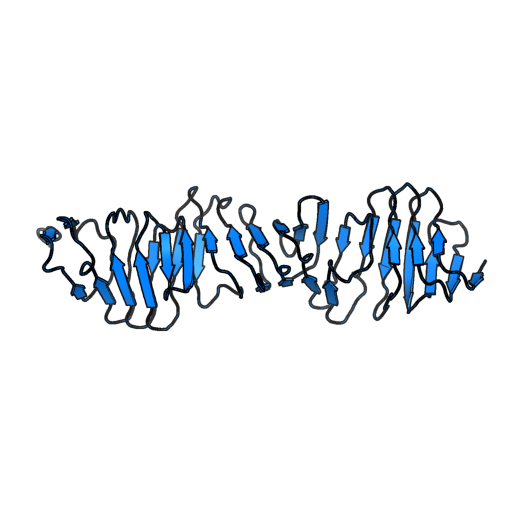AL A 1 282 ? -17.207 7.660 28.720 1.00 66.06 282 VAL A C 1
ATOM 2078 O O . VAL A 1 282 ? -16.904 7.569 27.548 1.00 66.06 282 VAL A O 1
ATOM 2081 N N . ILE A 1 283 ? -18.466 7.762 29.146 1.00 76.62 283 ILE A N 1
ATOM 2082 C CA . ILE A 1 283 ? -19.671 7.878 28.302 1.00 76.62 283 ILE A CA 1
ATOM 2083 C C . ILE A 1 283 ? -20.194 6.533 27.756 1.00 76.62 283 ILE A C 1
ATOM 2085 O O . ILE A 1 283 ? -19.923 6.126 26.633 1.00 76.62 283 ILE A O 1
ATOM 2089 N N . ILE A 1 284 ? -20.935 5.828 28.618 1.00 77.75 284 ILE A N 1
ATOM 2090 C CA . ILE A 1 284 ? -21.832 4.714 28.280 1.00 77.75 284 ILE A CA 1
ATOM 2091 C C . ILE A 1 284 ? -23.149 4.969 29.023 1.00 77.75 284 ILE A C 1
ATOM 2093 O O . ILE A 1 284 ? -23.166 5.013 30.257 1.00 77.75 284 ILE A O 1
ATOM 2097 N N . GLU A 1 285 ? -24.254 5.121 28.299 1.00 86.31 285 GLU A N 1
ATOM 2098 C CA . GLU A 1 285 ? -25.576 5.420 28.868 1.00 86.31 285 GLU A CA 1
ATOM 2099 C C . GLU A 1 285 ? -26.325 4.153 29.281 1.00 86.31 285 GLU A C 1
ATOM 2101 O O . GLU A 1 285 ? -27.115 4.170 30.229 1.00 86.31 285 GLU A O 1
ATOM 2106 N N . THR A 1 286 ? -26.103 3.054 28.556 1.00 87.12 286 THR A N 1
ATOM 2107 C CA . THR A 1 286 ? -26.883 1.823 28.702 1.00 87.12 286 THR A CA 1
ATOM 2108 C C . THR A 1 286 ? -25.983 0.623 28.960 1.00 87.12 286 THR A C 1
ATOM 2110 O O . THR A 1 286 ? -25.045 0.356 28.219 1.00 87.12 286 THR A O 1
ATOM 2113 N N . ILE A 1 287 ? -26.316 -0.170 29.981 1.00 86.75 287 ILE A N 1
ATOM 2114 C CA . ILE A 1 287 ? -25.728 -1.498 30.192 1.00 86.75 287 ILE A CA 1
ATOM 2115 C C . ILE A 1 287 ? -26.834 -2.536 30.039 1.00 86.75 287 ILE A C 1
ATOM 2117 O O . ILE A 1 287 ? -27.820 -2.516 30.780 1.00 86.75 287 ILE A O 1
ATOM 2121 N N . VAL A 1 288 ? -26.668 -3.458 29.091 1.00 89.12 288 VAL A N 1
ATOM 2122 C CA . VAL A 1 288 ? -27.611 -4.561 28.866 1.00 89.12 288 VAL A CA 1
ATOM 2123 C C . VAL A 1 288 ? -27.060 -5.832 29.490 1.00 89.12 288 VAL A C 1
ATOM 2125 O O . VAL A 1 288 ? -25.928 -6.231 29.231 1.00 89.12 288 VAL A O 1
ATOM 2128 N N . GLY A 1 289 ? -27.872 -6.473 30.329 1.00 84.94 289 GLY A N 1
ATOM 2129 C CA . GLY A 1 289 ? -27.512 -7.718 30.992 1.00 84.94 289 GLY A CA 1
ATOM 2130 C C . GLY A 1 289 ? -27.999 -8.984 30.289 1.00 84.94 289 GLY A C 1
ATOM 2131 O O . GLY A 1 289 ? -28.640 -8.941 29.243 1.00 84.94 289 GLY A O 1
ATOM 2132 N N . THR A 1 290 ? -27.730 -10.134 30.906 1.00 84.50 290 THR A N 1
ATOM 2133 C CA . THR A 1 290 ? -28.185 -11.454 30.450 1.00 84.50 290 THR A CA 1
ATOM 2134 C C . THR A 1 290 ? -29.131 -12.086 31.471 1.00 84.50 290 THR A C 1
ATOM 2136 O O . THR A 1 290 ? -28.971 -11.904 32.675 1.00 84.50 290 THR A O 1
ATOM 2139 N N . ASN A 1 291 ? -30.094 -12.879 30.995 1.00 85.56 291 ASN A N 1
ATOM 2140 C CA . ASN A 1 291 ? -30.917 -13.743 31.853 1.00 85.56 291 ASN A CA 1
ATOM 2141 C C . ASN A 1 291 ? -30.229 -15.085 32.164 1.00 85.56 291 ASN A C 1
ATOM 2143 O O . ASN A 1 291 ? -30.743 -15.876 32.952 1.00 85.56 291 ASN A O 1
ATOM 2147 N N . ASN A 1 292 ? -29.088 -15.359 31.526 1.00 83.56 292 ASN A N 1
ATOM 2148 C CA . ASN A 1 292 ? -28.400 -16.648 31.583 1.00 83.56 292 ASN A CA 1
ATOM 2149 C C . ASN A 1 292 ? -27.227 -16.665 32.576 1.00 83.56 292 ASN A C 1
ATOM 2151 O O . ASN A 1 292 ? -26.608 -17.711 32.762 1.00 83.56 292 ASN A O 1
ATOM 2155 N N . ALA A 1 293 ? -26.902 -15.531 33.204 1.00 83.88 293 ALA A N 1
ATOM 2156 C CA . ALA A 1 293 ? -25.842 -15.422 34.199 1.00 83.88 293 ALA A CA 1
ATOM 2157 C C . ALA A 1 293 ? -26.054 -14.236 35.148 1.00 83.88 293 ALA A C 1
ATOM 2159 O O . ALA A 1 293 ? -26.742 -13.272 34.823 1.00 83.88 293 ALA A O 1
ATOM 2160 N N . THR A 1 294 ? -25.420 -14.291 36.320 1.00 82.19 294 THR A N 1
ATOM 2161 C CA . THR A 1 294 ? -25.390 -13.162 37.255 1.00 82.19 294 THR A CA 1
ATOM 2162 C C . THR A 1 294 ? -24.438 -12.081 36.754 1.00 82.19 294 THR A C 1
ATOM 2164 O O . THR A 1 294 ? -23.278 -12.369 36.456 1.00 82.19 294 THR A O 1
ATOM 2167 N N . ILE A 1 295 ? -24.906 -10.835 36.745 1.00 81.88 295 ILE A N 1
ATOM 2168 C CA . ILE A 1 295 ? -24.071 -9.651 36.538 1.00 81.88 295 ILE A CA 1
ATOM 2169 C C . ILE A 1 295 ? -23.966 -8.906 37.865 1.00 81.88 295 ILE A C 1
ATOM 2171 O O . ILE A 1 295 ? -24.979 -8.508 38.437 1.00 81.88 295 ILE A O 1
ATOM 2175 N N . THR A 1 296 ? -22.742 -8.729 38.355 1.00 81.88 296 THR A N 1
ATOM 2176 C CA . THR A 1 296 ? -22.463 -7.912 39.542 1.00 81.88 296 THR A CA 1
ATOM 2177 C C . THR A 1 296 ? -21.908 -6.572 39.093 1.00 81.88 296 THR A C 1
ATOM 2179 O O . THR A 1 296 ? -20.882 -6.548 38.426 1.00 81.88 296 THR A O 1
ATOM 2182 N N . LEU A 1 297 ? -22.556 -5.470 39.462 1.00 79.88 297 LEU A N 1
ATOM 2183 C CA . LEU A 1 297 ? -22.037 -4.122 39.228 1.00 79.88 297 LEU A CA 1
ATOM 2184 C C . LEU A 1 297 ? -21.327 -3.637 40.492 1.00 79.88 297 LEU A C 1
ATOM 2186 O O . LEU A 1 297 ? -21.937 -3.596 41.562 1.00 79.88 297 LEU A O 1
ATOM 2190 N N . ILE A 1 298 ? -20.058 -3.260 40.372 1.00 78.38 298 ILE A N 1
ATOM 2191 C CA . ILE A 1 298 ? -19.351 -2.499 41.404 1.00 78.38 298 ILE A CA 1
ATOM 2192 C C . ILE A 1 298 ? -19.412 -1.039 40.965 1.00 78.38 298 ILE A C 1
ATOM 2194 O O . ILE A 1 298 ? -18.868 -0.679 39.925 1.00 78.38 298 ILE A O 1
ATOM 2198 N N . ALA A 1 299 ? -20.149 -0.218 41.710 1.00 67.19 299 ALA A N 1
ATOM 2199 C CA . ALA A 1 299 ? -20.236 1.213 41.448 1.00 67.19 299 ALA A CA 1
ATOM 2200 C C . ALA A 1 299 ? -18.954 1.925 41.922 1.00 67.19 299 ALA A C 1
ATOM 2202 O O . ALA A 1 299 ? -18.335 1.460 42.883 1.00 67.19 299 ALA A O 1
ATOM 2203 N N . PRO A 1 300 ? -18.582 3.067 41.314 1.00 66.69 300 PRO A N 1
ATOM 2204 C CA . PRO A 1 300 ? -17.544 3.926 41.866 1.00 66.69 300 PRO A CA 1
ATOM 2205 C C . PRO A 1 300 ? -17.934 4.350 43.282 1.00 66.69 300 PRO A C 1
ATOM 2207 O O . PRO A 1 300 ? -19.101 4.646 43.550 1.00 66.69 300 PRO A O 1
ATOM 2210 N N . ASP A 1 301 ? -16.970 4.381 44.197 1.00 61.75 301 ASP A N 1
ATOM 2211 C CA . ASP A 1 301 ? -17.209 4.882 45.547 1.00 61.75 301 ASP A CA 1
ATOM 2212 C C . ASP A 1 301 ? -17.442 6.402 45.450 1.00 61.75 301 ASP A C 1
ATOM 2214 O O . ASP A 1 301 ? -16.501 7.187 45.363 1.00 61.75 301 ASP A O 1
ATOM 2218 N N . PHE A 1 302 ? -18.705 6.843 45.416 1.00 52.44 302 PHE A N 1
ATOM 2219 C CA . PHE A 1 302 ? -19.082 8.267 45.341 1.00 52.44 302 PHE A CA 1
ATOM 2220 C C . PHE A 1 302 ? -18.808 9.039 46.651 1.00 52.44 302 PHE A C 1
ATOM 2222 O O . PHE A 1 302 ? -19.333 10.130 46.872 1.00 52.44 302 PHE A O 1
ATOM 2229 N N . ASN A 1 303 ? -17.968 8.494 47.532 1.00 44.69 303 ASN A N 1
ATOM 2230 C CA . ASN A 1 303 ? -17.572 9.092 48.798 1.00 44.69 303 ASN A CA 1
ATOM 2231 C C . ASN A 1 303 ? -16.267 9.898 48.669 1.00 44.69 303 ASN A C 1
ATOM 2233 O O . ASN A 1 303 ? -15.273 9.584 49.318 1.00 44.69 303 ASN A O 1
ATOM 2237 N N . ASN A 1 304 ? -16.269 10.959 47.860 1.00 36.34 304 ASN A N 1
ATOM 2238 C CA . ASN A 1 304 ? -15.634 12.226 48.240 1.00 36.34 304 ASN A CA 1
ATOM 2239 C C . ASN A 1 304 ? -16.020 13.350 47.270 1.00 36.34 304 ASN A C 1
ATOM 2241 O O . ASN A 1 304 ? -15.794 13.261 46.068 1.00 36.34 304 ASN A O 1
ATOM 2245 N N . THR A 1 305 ? -16.614 14.369 47.887 1.00 35.78 305 THR A N 1
ATOM 2246 C CA . THR A 1 305 ? -16.990 15.720 47.438 1.00 35.78 305 THR A CA 1
ATOM 2247 C C . THR A 1 305 ? -16.203 16.334 46.290 1.00 35.78 305 THR A C 1
ATOM 2249 O O . THR A 1 305 ? -14.954 16.309 46.380 1.00 35.78 305 THR A O 1
#